Protein AF-A0A9D7KLP5-F1 (afdb_monomer)

Structure (mmCIF, N/CA/C/O backbone):
data_AF-A0A9D7KLP5-F1
#
_entry.id   AF-A0A9D7KLP5-F1
#
loop_
_atom_site.group_PDB
_atom_site.id
_atom_site.type_symbol
_atom_site.label_atom_id
_atom_site.label_alt_id
_atom_site.label_comp_id
_atom_site.label_asym_id
_atom_site.label_entity_id
_atom_site.label_seq_id
_atom_site.pdbx_PDB_ins_code
_atom_site.Cartn_x
_atom_site.Cartn_y
_atom_site.Cartn_z
_atom_site.occupancy
_atom_site.B_iso_or_equiv
_atom_site.auth_seq_id
_atom_site.auth_comp_id
_atom_site.auth_asym_id
_atom_site.auth_atom_id
_atom_site.pdbx_PDB_model_num
ATOM 1 N N . MET A 1 1 ? 21.633 -8.575 -29.337 1.00 35.69 1 MET A N 1
ATOM 2 C CA . MET A 1 1 ? 22.314 -7.499 -28.595 1.00 35.69 1 MET A CA 1
ATOM 3 C C . MET A 1 1 ? 21.238 -6.825 -27.770 1.00 35.69 1 MET A C 1
ATOM 5 O O . MET A 1 1 ? 20.495 -6.013 -28.299 1.00 35.69 1 MET A O 1
ATOM 9 N N . GLU A 1 2 ? 21.035 -7.301 -26.546 1.00 34.59 2 GLU A N 1
ATOM 10 C CA . GLU A 1 2 ? 20.087 -6.687 -25.619 1.00 34.59 2 GLU A CA 1
ATOM 11 C C . GLU A 1 2 ? 20.745 -5.388 -25.154 1.00 34.59 2 GLU A C 1
ATOM 13 O O . GLU A 1 2 ? 21.803 -5.411 -24.526 1.00 34.59 2 GLU A O 1
ATOM 18 N N . LEU A 1 3 ? 20.213 -4.253 -25.607 1.00 39.62 3 LEU A N 1
ATOM 19 C CA . LEU A 1 3 ? 20.596 -2.952 -25.079 1.00 39.62 3 LEU A CA 1
ATOM 20 C C . LEU A 1 3 ? 20.266 -3.003 -23.590 1.00 39.62 3 LEU A C 1
ATOM 22 O O . LEU A 1 3 ? 19.092 -3.058 -23.232 1.00 39.62 3 LEU A O 1
ATOM 26 N N . ILE A 1 4 ? 21.293 -3.055 -22.742 1.00 43.00 4 ILE A N 1
ATOM 27 C CA . ILE A 1 4 ? 21.125 -2.939 -21.297 1.00 43.00 4 ILE A CA 1
ATOM 28 C C . ILE A 1 4 ? 20.591 -1.524 -21.068 1.00 43.00 4 ILE A C 1
ATOM 30 O O . ILE A 1 4 ? 21.340 -0.551 -21.107 1.00 43.00 4 ILE A O 1
ATOM 34 N N . GLY A 1 5 ? 19.265 -1.412 -20.968 1.00 51.78 5 GLY A N 1
ATOM 35 C CA . GLY A 1 5 ? 18.595 -0.195 -20.536 1.00 51.78 5 GLY A CA 1
ATOM 36 C C . GLY A 1 5 ? 19.015 0.157 -19.106 1.00 51.78 5 GLY A C 1
ATOM 37 O O . GLY A 1 5 ? 19.651 -0.659 -18.435 1.00 51.78 5 GLY A O 1
ATOM 38 N N . PRO A 1 6 ? 18.683 1.360 -18.619 1.00 59.94 6 PRO A N 1
ATOM 39 C CA . PRO A 1 6 ? 19.045 1.758 -17.265 1.00 59.94 6 PRO A CA 1
ATOM 40 C C . PRO A 1 6 ? 18.506 0.762 -16.223 1.00 59.94 6 PRO A C 1
ATOM 42 O O . PRO A 1 6 ? 17.404 0.221 -16.366 1.00 59.94 6 PRO A O 1
ATOM 45 N N . ASP A 1 7 ? 19.290 0.526 -15.165 1.00 71.00 7 ASP A N 1
ATOM 46 C CA . ASP A 1 7 ? 18.920 -0.355 -14.051 1.00 71.00 7 ASP A CA 1
ATOM 47 C C . ASP A 1 7 ? 17.509 -0.017 -13.539 1.00 71.00 7 ASP A C 1
ATOM 49 O O . ASP A 1 7 ? 17.221 1.121 -13.164 1.00 71.00 7 ASP A O 1
ATOM 53 N N . THR A 1 8 ? 16.618 -1.006 -13.505 1.00 85.69 8 THR A N 1
ATOM 54 C CA . THR A 1 8 ? 15.208 -0.824 -13.134 1.00 85.69 8 THR A CA 1
ATOM 55 C C . THR A 1 8 ? 14.931 -1.402 -11.749 1.00 85.69 8 THR A C 1
ATOM 57 O O . THR A 1 8 ? 15.308 -2.539 -11.468 1.00 85.69 8 THR A O 1
ATOM 60 N N . ILE A 1 9 ? 14.198 -0.672 -10.905 1.00 90.56 9 ILE A N 1
ATOM 61 C CA . ILE A 1 9 ? 13.676 -1.189 -9.631 1.00 90.56 9 ILE A CA 1
ATOM 62 C C . ILE A 1 9 ? 12.186 -1.464 -9.816 1.00 90.56 9 ILE A C 1
ATOM 64 O O . ILE A 1 9 ? 11.385 -0.529 -9.886 1.00 90.56 9 ILE A O 1
ATOM 68 N N . LYS A 1 10 ? 11.800 -2.740 -9.899 1.00 93.62 10 LYS A N 1
ATOM 69 C CA . LYS A 1 10 ? 10.400 -3.117 -10.123 1.00 93.62 10 LYS A CA 1
ATOM 70 C C . LYS A 1 10 ? 9.921 -4.334 -9.355 1.00 93.62 10 LYS A C 1
ATOM 72 O O . LYS A 1 10 ? 10.715 -5.236 -9.113 1.00 93.62 10 LYS A O 1
ATOM 77 N N . ASN A 1 11 ? 8.624 -4.347 -9.036 1.00 95.75 11 ASN A N 1
ATOM 78 C CA . ASN A 1 11 ? 7.937 -5.461 -8.371 1.00 95.75 11 ASN A CA 1
ATOM 79 C C . ASN A 1 11 ? 8.611 -5.886 -7.053 1.00 95.75 11 ASN A C 1
ATOM 81 O O . ASN A 1 11 ? 8.762 -7.066 -6.758 1.00 95.75 11 ASN A O 1
ATOM 85 N N . ASN A 1 12 ? 9.039 -4.908 -6.250 1.00 95.38 12 ASN A N 1
ATOM 86 C CA . ASN A 1 12 ? 9.630 -5.155 -4.936 1.00 95.38 12 ASN A CA 1
ATOM 87 C C . ASN A 1 12 ? 8.689 -4.740 -3.804 1.00 95.38 12 ASN A C 1
ATOM 89 O O . ASN A 1 12 ? 7.785 -3.914 -3.972 1.00 95.38 12 ASN A O 1
ATOM 93 N N . LEU A 1 13 ? 8.981 -5.274 -2.622 1.00 95.88 13 LEU A N 1
ATOM 94 C CA . LEU A 1 13 ? 8.389 -4.878 -1.355 1.00 95.88 13 LEU A CA 1
ATOM 95 C C . LEU A 1 13 ? 9.460 -4.229 -0.473 1.00 95.88 13 LEU A C 1
ATOM 97 O O . LEU A 1 13 ? 10.430 -4.876 -0.087 1.00 95.88 13 LEU A O 1
ATOM 101 N N . PHE A 1 14 ? 9.264 -2.959 -0.130 1.00 95.38 14 PHE A N 1
ATOM 102 C CA . PHE A 1 14 ? 10.108 -2.222 0.805 1.00 95.38 14 PHE A CA 1
ATOM 103 C C . PHE A 1 14 ? 9.284 -1.857 2.037 1.00 95.38 14 PHE A C 1
ATOM 105 O O . PHE A 1 14 ? 8.386 -1.023 1.944 1.0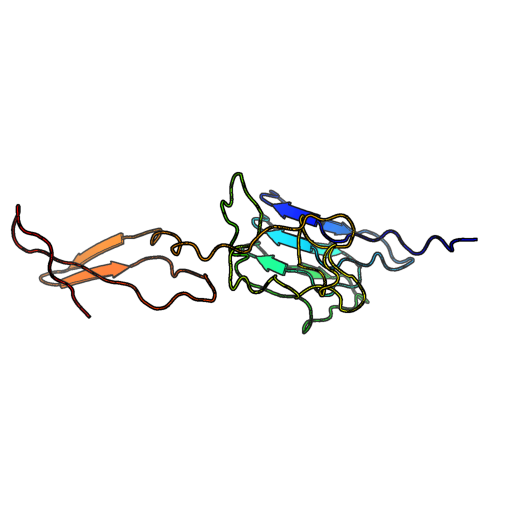0 95.38 14 PHE A O 1
ATOM 112 N N . ILE A 1 15 ? 9.594 -2.456 3.188 1.00 93.81 15 ILE A N 1
ATOM 113 C CA . ILE A 1 15 ? 8.845 -2.265 4.439 1.00 93.81 15 ILE A CA 1
ATOM 114 C C . ILE A 1 15 ? 9.774 -1.989 5.621 1.00 93.81 15 ILE A C 1
ATOM 116 O O . ILE A 1 15 ? 10.911 -2.452 5.636 1.00 93.81 15 ILE A O 1
ATOM 120 N N . GLY A 1 16 ? 9.297 -1.231 6.614 1.00 87.56 16 GLY A N 1
ATOM 121 C CA . GLY A 1 16 ? 9.991 -1.062 7.901 1.00 87.56 16 GLY A CA 1
ATOM 122 C C . GLY A 1 16 ? 11.342 -0.337 7.823 1.00 87.56 16 GLY A C 1
ATOM 123 O O . GLY A 1 16 ? 12.227 -0.568 8.643 1.00 87.56 16 GLY A O 1
ATOM 124 N N . ASN A 1 17 ? 11.532 0.529 6.827 1.00 86.94 17 ASN A N 1
ATOM 125 C CA . ASN A 1 17 ? 12.801 1.223 6.616 1.00 86.94 17 ASN A CA 1
ATOM 126 C C . ASN A 1 17 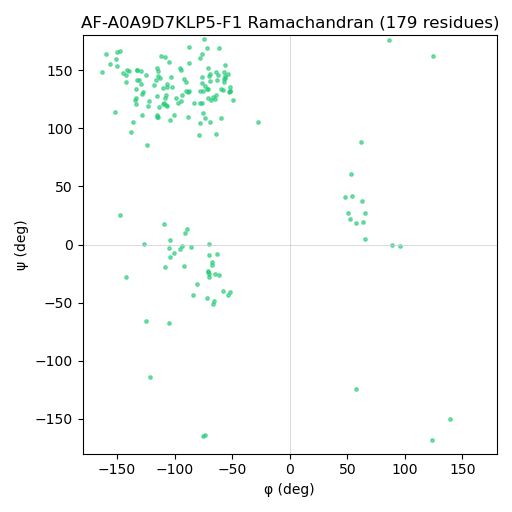? 12.956 2.389 7.603 1.00 86.94 17 ASN A C 1
ATOM 128 O O . ASN A 1 17 ? 12.170 3.325 7.563 1.00 86.94 17 ASN A O 1
ATOM 132 N N . PHE A 1 18 ? 14.003 2.426 8.431 1.00 85.75 18 PHE A N 1
ATOM 133 C CA . PHE A 1 18 ? 14.193 3.535 9.388 1.00 85.75 18 PHE A CA 1
ATOM 134 C C . PHE A 1 18 ? 14.438 4.910 8.732 1.00 85.75 18 PHE A C 1
ATOM 136 O O . PHE A 1 18 ? 14.149 5.940 9.335 1.00 85.75 18 PHE A O 1
ATOM 143 N N . GLY A 1 19 ? 14.963 4.943 7.504 1.00 89.31 19 GLY A N 1
ATOM 144 C CA . GLY A 1 19 ? 15.332 6.172 6.796 1.00 89.31 19 GLY A CA 1
ATOM 145 C C . GLY A 1 19 ? 14.604 6.340 5.466 1.00 89.31 19 GLY A C 1
ATOM 146 O O . GLY A 1 19 ? 13.391 6.551 5.420 1.00 89.31 19 GLY A O 1
ATOM 147 N N . VAL A 1 20 ? 15.372 6.296 4.377 1.00 91.25 20 VAL A N 1
ATOM 148 C CA . VAL A 1 20 ? 14.851 6.319 3.006 1.00 91.25 20 VAL A CA 1
ATOM 149 C C . VAL A 1 20 ? 14.811 4.888 2.475 1.00 91.25 20 VAL A C 1
ATOM 151 O O . VAL A 1 20 ? 15.848 4.231 2.503 1.00 91.25 20 VAL A O 1
ATOM 154 N N . ALA A 1 21 ? 13.661 4.418 1.983 1.00 93.12 21 ALA A N 1
ATOM 155 C CA . ALA A 1 21 ? 13.551 3.054 1.455 1.00 93.12 21 ALA A CA 1
ATOM 156 C C . ALA A 1 21 ? 14.277 2.888 0.109 1.00 93.12 21 ALA A C 1
ATOM 158 O O . ALA A 1 21 ? 15.061 1.960 -0.062 1.00 93.12 21 ALA A O 1
ATOM 159 N N . ILE A 1 22 ? 14.078 3.821 -0.826 1.00 90.81 22 ILE A N 1
ATOM 160 C CA . ILE A 1 22 ? 14.816 3.862 -2.095 1.00 90.81 22 ILE A CA 1
ATOM 161 C C . ILE A 1 22 ? 15.511 5.209 -2.229 1.00 90.81 22 ILE A C 1
ATOM 163 O O . ILE A 1 22 ? 14.853 6.250 -2.288 1.00 90.81 22 ILE A O 1
ATOM 167 N N . ARG A 1 23 ? 16.844 5.188 -2.321 1.00 88.81 23 ARG A N 1
ATOM 168 C CA . ARG A 1 23 ? 17.647 6.374 -2.620 1.00 88.81 23 ARG A CA 1
ATOM 169 C C . ARG A 1 23 ? 18.359 6.231 -3.957 1.00 88.81 23 ARG A C 1
ATOM 171 O O . ARG A 1 23 ? 19.086 5.264 -4.169 1.00 88.81 23 ARG A O 1
ATOM 178 N N . THR A 1 24 ? 18.198 7.218 -4.826 1.00 84.06 24 THR A N 1
ATOM 179 C CA . THR A 1 24 ? 18.931 7.321 -6.095 1.00 84.06 24 THR A CA 1
ATOM 180 C C . THR A 1 24 ? 19.812 8.573 -6.080 1.00 84.06 24 THR A C 1
ATOM 182 O O . THR A 1 24 ? 19.430 9.597 -5.519 1.00 84.06 24 THR A O 1
ATOM 185 N N . ASN A 1 25 ? 21.021 8.482 -6.646 1.00 74.56 25 ASN A N 1
ATOM 186 C CA . ASN A 1 25 ? 21.965 9.597 -6.773 1.00 74.56 25 ASN A CA 1
ATOM 187 C C . ASN A 1 25 ? 22.405 9.696 -8.247 1.00 74.56 25 ASN A C 1
ATOM 189 O O . ASN A 1 25 ? 22.834 8.684 -8.797 1.00 74.56 25 ASN A O 1
ATOM 193 N N . GLY A 1 26 ? 22.371 10.889 -8.856 1.00 65.38 26 GLY A N 1
ATOM 194 C CA . GLY A 1 26 ? 22.999 11.156 -10.162 1.00 65.38 26 GLY A CA 1
ATOM 195 C C . GLY A 1 26 ? 22.080 11.732 -11.249 1.00 65.38 26 GLY A C 1
ATOM 196 O O . GLY A 1 26 ? 20.858 11.683 -11.145 1.00 65.38 26 GLY A O 1
ATOM 197 N N . THR A 1 27 ? 22.708 12.309 -12.281 1.00 58.97 27 THR A N 1
ATOM 198 C CA . THR A 1 27 ? 22.102 13.024 -13.425 1.00 58.97 27 THR A CA 1
ATOM 199 C C . THR A 1 27 ? 22.205 12.265 -14.757 1.00 58.97 27 THR A C 1
ATOM 201 O O . THR A 1 27 ? 22.072 12.887 -15.806 1.00 58.97 27 THR A O 1
ATOM 204 N N . SER A 1 28 ? 22.464 10.955 -14.765 1.00 54.12 28 SER A N 1
ATOM 205 C CA . SER A 1 28 ? 22.608 10.195 -16.017 1.00 54.12 28 SER A CA 1
ATOM 206 C C . SER A 1 28 ? 21.819 8.887 -15.997 1.00 54.12 28 SER A C 1
ATOM 208 O O . SER A 1 28 ? 22.061 8.029 -15.152 1.00 54.12 28 SER A O 1
ATOM 210 N N . ASP A 1 29 ? 20.908 8.799 -16.966 1.00 54.72 29 ASP A N 1
ATOM 211 C CA . ASP A 1 29 ? 20.122 7.661 -17.449 1.00 54.72 29 ASP A CA 1
ATOM 212 C C . ASP A 1 29 ? 19.169 7.010 -16.434 1.00 54.72 29 ASP A C 1
ATOM 214 O O . ASP A 1 29 ? 19.478 6.075 -15.701 1.00 54.72 29 ASP A O 1
ATOM 218 N N . TYR A 1 30 ? 17.965 7.588 -16.420 1.00 62.59 30 TYR A N 1
ATOM 219 C CA . TYR A 1 30 ? 16.777 7.292 -15.623 1.00 62.59 30 TYR A CA 1
ATOM 220 C C . TYR A 1 30 ? 16.634 5.841 -15.143 1.00 62.59 30 TYR A C 1
ATOM 222 O O . TYR A 1 30 ? 16.209 4.962 -15.887 1.00 62.59 30 TYR A O 1
ATOM 230 N N . ARG A 1 31 ? 16.878 5.611 -13.849 1.00 74.00 31 ARG A N 1
ATOM 231 C CA . ARG A 1 31 ? 16.445 4.382 -13.177 1.00 74.00 31 ARG A CA 1
ATOM 232 C C . ARG A 1 31 ? 14.930 4.396 -13.056 1.00 74.00 31 ARG A C 1
ATOM 234 O O . ARG A 1 31 ? 14.402 5.139 -12.239 1.00 74.00 31 ARG A O 1
ATOM 241 N N . ASP A 1 32 ? 14.234 3.603 -13.857 1.00 83.94 32 ASP A N 1
ATOM 242 C CA . ASP A 1 32 ? 12.784 3.463 -13.738 1.00 83.94 32 ASP A CA 1
ATOM 243 C C . ASP A 1 32 ? 12.439 2.742 -12.428 1.00 83.94 32 ASP A C 1
ATOM 245 O O . ASP A 1 32 ? 12.911 1.632 -12.162 1.00 83.94 32 ASP A O 1
ATOM 249 N N . VAL A 1 33 ? 11.603 3.372 -11.601 1.00 91.00 33 VAL A N 1
ATOM 250 C CA . VAL A 1 33 ? 11.099 2.789 -10.354 1.00 91.00 33 VAL A CA 1
ATOM 251 C C . VAL A 1 33 ? 9.598 2.606 -10.502 1.00 91.00 33 VAL A C 1
ATOM 253 O O . VAL A 1 33 ? 8.851 3.589 -10.536 1.00 91.00 33 VAL A O 1
ATOM 256 N N . PHE A 1 34 ? 9.140 1.359 -10.612 1.00 94.38 34 PHE A N 1
ATOM 257 C CA . PHE A 1 34 ? 7.723 1.079 -10.837 1.00 94.38 34 PHE A CA 1
ATOM 258 C C . PHE A 1 34 ? 7.231 -0.246 -10.269 1.00 94.38 34 PHE A C 1
ATOM 260 O O . PHE A 1 34 ? 8.014 -1.146 -10.017 1.00 94.38 34 PHE A O 1
ATOM 267 N N . ASN A 1 35 ? 5.924 -0.396 -10.064 1.00 97.25 35 ASN A N 1
ATOM 268 C CA . ASN A 1 35 ? 5.312 -1.603 -9.484 1.00 97.25 35 ASN A CA 1
ATOM 269 C C . ASN A 1 35 ? 5.840 -1.987 -8.096 1.00 97.25 35 ASN A C 1
ATOM 271 O O . ASN A 1 35 ? 5.671 -3.127 -7.674 1.00 97.25 35 ASN A O 1
ATOM 275 N N . ASN A 1 36 ? 6.483 -1.078 -7.362 1.00 96.94 36 ASN A N 1
ATOM 276 C CA . ASN A 1 36 ? 6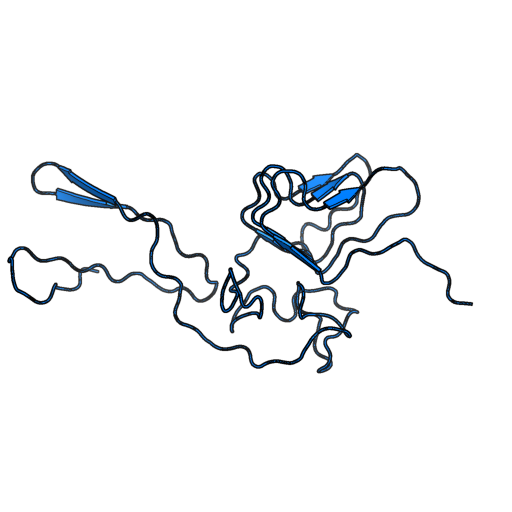.963 -1.380 -6.017 1.00 96.94 36 ASN A CA 1
ATOM 277 C C . ASN A 1 36 ? 5.908 -1.007 -4.977 1.00 96.94 36 ASN A C 1
ATOM 279 O O . ASN A 1 36 ? 5.264 0.040 -5.083 1.00 96.94 36 ASN A O 1
ATOM 283 N N . HIS A 1 37 ? 5.782 -1.820 -3.931 1.00 97.75 37 HIS A N 1
ATOM 284 C CA . HIS A 1 37 ? 5.111 -1.419 -2.700 1.00 97.75 37 HIS A CA 1
ATOM 285 C C . HIS A 1 37 ? 6.153 -0.895 -1.711 1.00 97.75 37 HIS A C 1
ATOM 287 O O . HIS A 1 37 ? 7.099 -1.602 -1.371 1.00 97.75 37 HIS A O 1
ATOM 293 N N . ILE A 1 38 ? 5.982 0.339 -1.243 1.00 97.06 38 ILE A N 1
ATOM 294 C CA . ILE A 1 38 ? 6.927 1.023 -0.361 1.00 97.06 38 ILE A CA 1
ATOM 295 C C . ILE A 1 38 ? 6.170 1.556 0.851 1.00 97.06 38 ILE A C 1
ATOM 297 O O . ILE A 1 38 ? 5.368 2.490 0.728 1.00 97.06 38 ILE A O 1
ATOM 301 N N . SER A 1 39 ? 6.423 0.998 2.031 1.00 95.56 39 SER A N 1
ATOM 302 C CA . SER A 1 39 ? 5.697 1.376 3.238 1.00 95.56 39 SER A CA 1
ATOM 303 C C . SER A 1 39 ? 6.488 1.312 4.537 1.00 95.56 39 SER A C 1
ATOM 305 O O . SER A 1 39 ? 7.600 0.790 4.609 1.00 95.56 39 SER A O 1
ATOM 307 N N . GLY A 1 40 ? 5.922 1.919 5.584 1.00 87.19 40 GLY A N 1
ATOM 308 C CA . GLY A 1 40 ? 6.498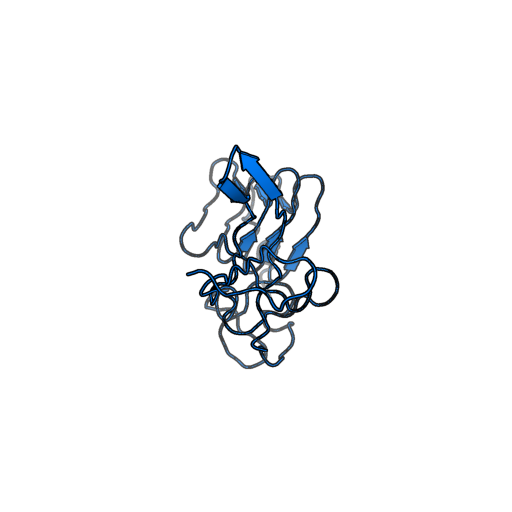 1.905 6.930 1.00 87.19 40 GLY A CA 1
ATOM 309 C C . GLY A 1 40 ? 7.860 2.598 7.036 1.00 87.19 40 GLY A C 1
ATOM 310 O O . GLY A 1 40 ? 8.613 2.317 7.963 1.00 87.19 40 GLY A O 1
ATOM 311 N N . GLY A 1 41 ? 8.208 3.457 6.072 1.00 83.12 41 GLY A N 1
ATOM 312 C CA . GLY A 1 41 ? 9.459 4.203 6.046 1.00 83.12 41 GLY A CA 1
ATOM 313 C C . GLY A 1 41 ? 9.463 5.374 7.033 1.00 83.12 41 GLY A C 1
ATOM 314 O O . GLY A 1 41 ? 8.542 6.189 7.027 1.00 83.12 41 GLY A O 1
ATOM 315 N N . GLY A 1 42 ? 10.521 5.512 7.832 1.00 85.31 42 GLY A N 1
ATOM 316 C CA . GLY A 1 42 ? 10.670 6.550 8.855 1.00 85.31 42 GLY A CA 1
ATOM 317 C C . GLY A 1 42 ? 10.868 7.966 8.305 1.00 85.31 42 GLY A C 1
ATOM 318 O O . GLY A 1 42 ? 10.454 8.922 8.958 1.00 85.31 42 GLY A O 1
ATOM 319 N N . TYR A 1 43 ? 11.441 8.129 7.100 1.00 92.38 43 TYR A N 1
ATOM 320 C CA . TYR A 1 43 ? 11.644 9.453 6.493 1.00 92.38 43 TYR A CA 1
ATOM 321 C C . TYR A 1 43 ? 11.044 9.606 5.091 1.00 92.38 43 TYR A C 1
ATOM 323 O O . TYR A 1 43 ? 10.097 10.374 4.937 1.00 92.38 43 TYR A O 1
ATOM 331 N N . TYR A 1 44 ? 11.539 8.882 4.081 1.00 93.06 44 TYR A N 1
ATOM 332 C CA . TYR A 1 44 ? 10.965 8.894 2.726 1.00 93.06 44 TYR A CA 1
ATOM 333 C C . TYR A 1 44 ? 10.786 7.475 2.181 1.00 93.06 44 TYR A C 1
ATOM 335 O O . TYR A 1 44 ? 11.672 6.639 2.333 1.00 93.06 44 TYR A O 1
ATOM 343 N N . GLY A 1 45 ? 9.693 7.217 1.463 1.00 94.06 45 GLY A N 1
ATOM 344 C CA . GLY A 1 45 ? 9.596 6.017 0.628 1.00 94.06 45 GLY A CA 1
ATOM 345 C C . GLY A 1 45 ? 10.600 6.070 -0.529 1.00 94.06 45 GLY A C 1
ATOM 346 O O . GLY A 1 45 ? 11.389 5.153 -0.728 1.00 94.06 45 GLY A O 1
ATOM 347 N N . PHE A 1 46 ? 10.648 7.195 -1.239 1.00 92.81 46 PHE A N 1
ATOM 348 C CA . PHE A 1 46 ? 11.643 7.446 -2.282 1.00 92.81 46 PHE A CA 1
ATOM 349 C C . PHE A 1 46 ? 12.337 8.803 -2.097 1.00 92.81 46 PHE A C 1
ATOM 351 O O . PHE A 1 46 ? 11.679 9.803 -1.809 1.00 92.81 46 PHE A O 1
ATOM 358 N N . TYR A 1 47 ? 13.654 8.853 -2.303 1.00 90.88 47 TYR A N 1
ATOM 359 C CA . TYR A 1 47 ? 14.431 10.091 -2.399 1.00 90.88 47 TYR A CA 1
ATOM 360 C C . TYR A 1 47 ? 15.401 10.025 -3.584 1.00 90.88 47 TYR A C 1
ATOM 362 O O . TYR A 1 47 ? 16.276 9.160 -3.605 1.00 90.88 47 TYR A O 1
ATOM 370 N N . GLY A 1 48 ? 15.344 10.985 -4.502 1.00 88.75 48 GLY A N 1
ATOM 371 C CA . GLY A 1 48 ? 16.388 11.172 -5.519 1.00 88.75 48 GLY A CA 1
ATOM 372 C C . GLY A 1 48 ? 15.836 11.503 -6.897 1.00 88.75 48 GLY A C 1
ATOM 373 O O . GLY A 1 48 ? 14.776 12.113 -7.003 1.00 88.75 48 GLY A O 1
ATOM 374 N N . ASN A 1 49 ? 16.538 11.104 -7.956 1.00 85.75 49 ASN A N 1
ATOM 375 C CA . ASN A 1 49 ? 16.134 11.353 -9.339 1.00 85.75 49 ASN A CA 1
ATOM 376 C C . ASN A 1 49 ? 15.831 10.045 -10.080 1.00 85.75 49 ASN A C 1
ATOM 378 O O . ASN A 1 49 ? 16.731 9.254 -10.355 1.00 85.75 49 ASN A O 1
ATOM 382 N N . ALA A 1 50 ? 14.550 9.816 -10.364 1.00 86.06 50 ALA A N 1
ATOM 383 C CA . ALA A 1 50 ? 14.050 8.661 -11.103 1.00 86.06 50 ALA A CA 1
ATOM 384 C C . ALA A 1 50 ? 12.626 8.927 -11.609 1.00 86.06 50 ALA A C 1
ATOM 386 O O . ALA A 1 50 ? 11.858 9.594 -10.904 1.00 86.06 50 ALA A O 1
ATOM 387 N N . PRO A 1 51 ? 12.220 8.364 -12.760 1.00 87.81 51 PRO A N 1
ATOM 388 C CA . PRO A 1 51 ? 10.818 8.281 -13.107 1.00 87.81 51 PRO A CA 1
ATOM 389 C C . PRO A 1 51 ? 10.100 7.368 -12.114 1.00 87.81 51 PRO A C 1
ATOM 391 O O . PRO A 1 51 ? 10.490 6.217 -11.900 1.00 87.81 51 PRO A O 1
ATOM 394 N N . LEU A 1 52 ? 9.046 7.898 -11.498 1.00 90.88 52 LEU A N 1
ATOM 395 C CA . LEU A 1 52 ? 8.179 7.143 -10.601 1.00 90.88 52 LEU A CA 1
ATOM 396 C C . LEU A 1 52 ? 6.856 6.901 -11.311 1.00 90.88 52 LEU A C 1
ATOM 398 O O . LEU A 1 52 ? 6.144 7.860 -11.616 1.00 90.88 52 LEU A O 1
ATOM 402 N N . ARG A 1 53 ? 6.482 5.639 -11.504 1.00 93.50 53 ARG A N 1
ATOM 403 C CA . ARG A 1 53 ? 5.181 5.251 -12.068 1.00 93.50 53 ARG A CA 1
ATOM 404 C C . ARG A 1 53 ? 4.681 3.966 -11.429 1.00 93.50 53 ARG A C 1
ATOM 406 O O . ARG A 1 53 ? 5.484 3.124 -11.063 1.00 93.50 53 ARG A O 1
ATOM 413 N N . PHE A 1 54 ? 3.373 3.800 -11.286 1.00 96.88 54 PHE A N 1
ATOM 414 C CA . PHE A 1 54 ? 2.756 2.555 -10.793 1.00 96.88 54 PHE A CA 1
ATOM 415 C C . PHE A 1 54 ? 3.303 2.012 -9.453 1.00 96.88 54 PHE A C 1
ATOM 417 O O . PHE A 1 54 ? 3.184 0.823 -9.179 1.00 96.88 54 PHE A O 1
ATOM 424 N N . ASN A 1 55 ? 3.929 2.829 -8.601 1.00 97.25 55 ASN A N 1
ATOM 425 C CA . ASN A 1 55 ? 4.315 2.394 -7.255 1.00 97.25 55 ASN A CA 1
ATOM 426 C C . ASN A 1 55 ? 3.164 2.630 -6.284 1.00 97.25 55 ASN A C 1
ATOM 428 O O . ASN A 1 55 ? 2.364 3.542 -6.479 1.00 97.25 55 ASN A O 1
ATOM 432 N N . ASN A 1 56 ? 3.129 1.884 -5.187 1.00 98.06 56 ASN A N 1
ATOM 433 C CA . ASN A 1 56 ? 2.292 2.210 -4.045 1.00 98.06 56 ASN A CA 1
ATOM 434 C C . ASN A 1 56 ? 3.141 2.689 -2.872 1.00 98.06 56 ASN A C 1
ATOM 436 O O . ASN A 1 56 ? 4.027 1.974 -2.412 1.00 98.06 56 ASN A O 1
ATOM 440 N N . PHE A 1 57 ? 2.818 3.863 -2.343 1.00 96.75 57 PHE A N 1
ATOM 441 C CA . PHE A 1 57 ? 3.431 4.412 -1.144 1.00 96.75 57 PHE A CA 1
ATOM 442 C C . PHE A 1 57 ? 2.424 4.405 -0.000 1.00 96.75 57 PHE A C 1
ATOM 444 O O . PHE A 1 57 ? 1.402 5.078 -0.073 1.00 96.75 57 PHE A O 1
ATOM 451 N N . TRP A 1 58 ? 2.718 3.722 1.100 1.00 96.38 58 TRP A N 1
ATOM 452 C CA . TRP A 1 58 ? 1.781 3.624 2.219 1.00 96.38 58 TRP A CA 1
ATOM 453 C C . TRP A 1 58 ? 2.457 3.880 3.559 1.00 96.38 58 TRP A C 1
ATOM 455 O O . TRP A 1 58 ? 3.521 3.343 3.820 1.00 96.38 58 TRP A O 1
ATOM 465 N N . ASN A 1 59 ? 1.849 4.694 4.424 1.00 94.31 59 ASN A N 1
ATOM 466 C CA . ASN A 1 59 ? 2.324 4.897 5.800 1.00 94.31 59 ASN A CA 1
ATOM 467 C C . ASN A 1 59 ? 3.844 5.185 5.923 1.00 94.31 59 ASN A C 1
ATOM 469 O O . ASN A 1 59 ? 4.528 4.643 6.788 1.00 94.31 59 ASN A O 1
ATOM 473 N N . ASN A 1 60 ? 4.387 5.997 5.011 1.00 94.50 60 ASN A N 1
ATOM 474 C CA . ASN A 1 60 ? 5.754 6.512 5.098 1.00 94.50 60 ASN A CA 1
ATOM 475 C C . ASN A 1 60 ? 5.715 7.896 5.753 1.00 94.50 60 ASN A C 1
ATOM 477 O O . ASN A 1 60 ? 4.748 8.629 5.540 1.00 94.50 60 ASN A O 1
ATOM 481 N N . GLY A 1 61 ? 6.782 8.305 6.446 1.00 94.19 61 GLY A N 1
ATOM 482 C CA . GLY A 1 61 ? 6.909 9.667 6.978 1.00 94.19 61 GLY A CA 1
ATOM 483 C C . GLY A 1 61 ? 6.677 10.727 5.894 1.00 94.19 61 GLY A C 1
ATOM 484 O O . GLY A 1 61 ? 5.965 11.708 6.105 1.00 94.19 61 GLY A O 1
ATOM 485 N N . ARG A 1 62 ? 7.214 10.483 4.694 1.00 94.31 62 ARG A N 1
ATOM 486 C CA . ARG A 1 62 ? 6.874 11.156 3.435 1.00 94.31 62 ARG A CA 1
ATOM 487 C C . ARG A 1 62 ? 6.898 10.125 2.307 1.00 94.31 62 ARG A C 1
ATOM 489 O O . ARG A 1 62 ? 7.770 9.261 2.273 1.00 94.31 62 ARG A O 1
ATOM 496 N N . HIS A 1 63 ? 5.959 10.188 1.366 1.00 94.00 63 HIS A N 1
ATOM 497 C CA . HIS A 1 63 ? 5.873 9.170 0.310 1.00 94.00 63 HIS A CA 1
ATOM 498 C C . HIS A 1 63 ? 7.078 9.214 -0.630 1.00 94.00 63 HIS A C 1
ATOM 500 O O . HIS A 1 63 ? 7.758 8.207 -0.810 1.00 94.00 63 HIS A O 1
ATOM 506 N N . TYR A 1 64 ? 7.403 10.389 -1.157 1.00 92.19 64 TYR A N 1
ATOM 507 C CA . TYR A 1 64 ? 8.558 10.569 -2.023 1.00 92.19 64 TYR A CA 1
ATOM 508 C C . TYR A 1 64 ? 9.034 12.023 -2.011 1.00 92.19 64 TYR A C 1
ATOM 510 O O . TYR A 1 64 ? 8.265 12.947 -1.740 1.00 92.19 64 TYR A O 1
ATOM 518 N N . LYS A 1 65 ? 10.313 12.220 -2.319 1.00 90.81 65 LYS A N 1
ATOM 519 C CA . LYS A 1 65 ? 10.896 13.499 -2.713 1.00 90.81 65 LYS A CA 1
ATOM 520 C C . LYS A 1 65 ? 11.768 13.268 -3.931 1.00 90.81 65 LYS A C 1
ATOM 522 O O . LYS A 1 65 ? 12.669 12.435 -3.903 1.00 90.81 65 LYS A O 1
ATOM 527 N N . THR A 1 66 ? 11.507 14.031 -4.976 1.00 87.25 66 THR A N 1
ATOM 528 C CA . THR A 1 66 ? 12.310 13.986 -6.187 1.00 87.25 66 THR A CA 1
ATOM 529 C C . THR A 1 66 ? 13.248 15.178 -6.272 1.00 87.25 66 THR A C 1
ATOM 531 O O . THR A 1 66 ? 12.878 16.287 -5.882 1.00 87.25 66 THR A O 1
ATOM 534 N N . ASP A 1 67 ? 14.443 14.960 -6.807 1.00 83.62 67 ASP A N 1
ATOM 535 C CA . ASP A 1 67 ? 15.336 16.042 -7.216 1.00 83.62 67 ASP A CA 1
ATOM 536 C C . ASP A 1 67 ? 14.872 16.627 -8.570 1.00 83.62 67 ASP A C 1
ATOM 538 O O . ASP A 1 67 ? 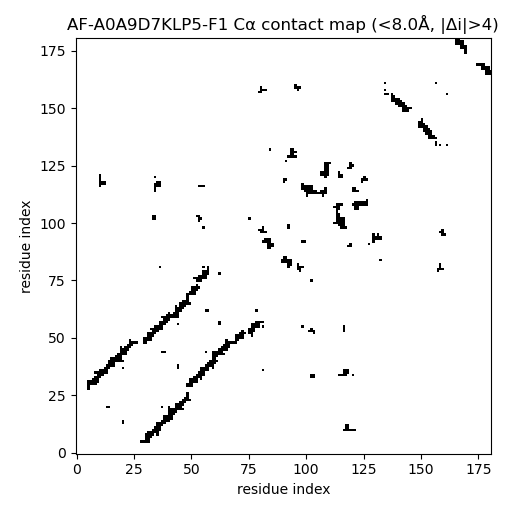14.093 16.004 -9.306 1.00 83.62 67 ASP A O 1
ATOM 542 N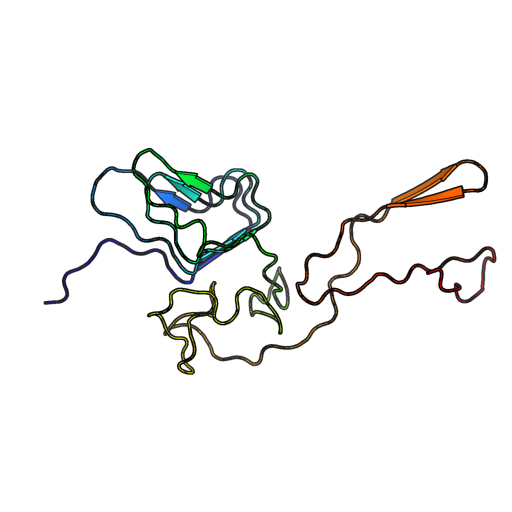 N . ASN A 1 68 ? 15.317 17.849 -8.890 1.00 71.25 68 ASN A N 1
ATOM 543 C CA . ASN A 1 68 ? 14.896 18.579 -10.092 1.00 71.25 68 ASN A CA 1
ATOM 544 C C . ASN A 1 68 ? 15.080 17.745 -11.374 1.00 71.25 68 ASN A C 1
ATOM 546 O O . ASN A 1 68 ? 16.156 17.206 -11.621 1.00 71.25 68 ASN A O 1
ATOM 550 N N . GLY A 1 69 ? 14.033 17.693 -12.207 1.00 68.06 69 GLY A N 1
ATOM 551 C CA . GLY A 1 69 ? 14.037 16.989 -13.496 1.00 68.06 69 GLY A CA 1
ATOM 552 C C . GLY A 1 69 ? 13.462 15.566 -13.475 1.00 68.06 69 GLY A C 1
ATOM 553 O O . GLY A 1 69 ? 13.385 14.943 -14.531 1.00 68.06 69 GLY A O 1
ATOM 554 N N . SER A 1 70 ? 13.025 15.061 -12.316 1.00 74.62 70 SER A N 1
ATOM 555 C CA . SER A 1 70 ? 12.340 13.763 -12.233 1.00 74.62 70 SER A CA 1
ATOM 556 C C . SER A 1 70 ? 10.910 13.843 -12.771 1.00 74.62 70 SER A C 1
ATOM 558 O O . SER A 1 70 ? 10.159 14.752 -12.412 1.00 74.62 70 SER A O 1
ATOM 560 N N . VAL A 1 71 ? 10.500 12.851 -13.562 1.00 77.25 71 VAL A N 1
ATOM 561 C CA . VAL A 1 71 ? 9.104 12.696 -13.990 1.00 77.25 71 VAL A CA 1
ATOM 562 C C . VAL A 1 71 ? 8.362 11.858 -12.953 1.00 77.25 71 VAL A C 1
ATOM 564 O O . VAL A 1 71 ? 8.591 10.659 -12.822 1.00 77.25 71 VAL A O 1
ATOM 567 N N . VAL A 1 72 ? 7.458 12.485 -12.208 1.00 82.88 72 VAL A N 1
ATOM 568 C CA . VAL A 1 72 ? 6.539 11.766 -11.320 1.00 82.88 72 VAL A CA 1
ATOM 569 C C . VAL A 1 72 ? 5.195 11.672 -12.013 1.00 82.88 72 VAL A C 1
ATOM 571 O O . VAL A 1 72 ? 4.502 12.677 -12.161 1.00 82.88 72 VAL A O 1
ATOM 574 N N . ASP A 1 73 ? 4.809 10.463 -12.407 1.00 82.81 73 ASP A N 1
ATOM 575 C CA . ASP A 1 73 ? 3.448 10.213 -12.855 1.00 82.81 73 ASP A CA 1
ATOM 576 C C . ASP A 1 73 ? 2.540 10.083 -11.626 1.00 82.81 73 ASP A C 1
ATOM 578 O O . ASP A 1 73 ? 2.420 9.030 -10.994 1.00 82.81 73 ASP A O 1
ATOM 582 N N . SER A 1 74 ? 1.929 11.200 -11.241 1.00 77.62 74 SER A N 1
ATOM 583 C CA . SER A 1 74 ? 1.038 11.265 -10.083 1.00 77.62 74 SER A CA 1
ATOM 584 C C . SER A 1 74 ? -0.263 10.481 -10.270 1.00 77.62 74 SER A C 1
ATOM 586 O O . SER A 1 74 ? -0.947 10.230 -9.280 1.00 77.62 74 SER A O 1
ATOM 588 N N . ILE A 1 75 ? -0.607 10.084 -11.501 1.00 81.38 75 ILE A N 1
ATOM 589 C CA . ILE A 1 75 ? -1.828 9.328 -11.798 1.00 81.38 75 ILE A CA 1
ATOM 590 C C . ILE A 1 75 ? -1.593 7.836 -11.565 1.00 81.38 75 ILE A C 1
ATOM 592 O O . ILE A 1 75 ? -2.447 7.158 -10.987 1.00 81.38 75 ILE A O 1
ATOM 596 N N . SER A 1 76 ? -0.449 7.307 -12.004 1.00 92.00 76 SER A N 1
ATOM 597 C CA . SER A 1 76 ? -0.158 5.879 -11.859 1.00 92.00 76 SER A CA 1
ATOM 598 C C . SER A 1 76 ? 0.341 5.494 -10.470 1.00 92.00 76 SER A C 1
ATOM 600 O O . SER A 1 76 ? 0.023 4.401 -9.998 1.00 92.00 76 SER A O 1
ATOM 602 N N . ASN A 1 77 ? 1.092 6.365 -9.789 1.00 95.44 77 ASN A N 1
ATOM 603 C CA . ASN A 1 77 ? 1.490 6.106 -8.407 1.00 95.44 77 ASN A CA 1
ATOM 604 C C . ASN A 1 77 ? 0.284 6.192 -7.461 1.00 95.44 77 ASN A C 1
ATOM 606 O O . ASN A 1 77 ? -0.578 7.062 -7.569 1.00 95.44 77 ASN A O 1
ATOM 610 N N . LYS A 1 78 ? 0.241 5.289 -6.486 1.00 96.94 78 LYS A N 1
ATOM 611 C CA . LYS A 1 78 ? -0.841 5.147 -5.517 1.00 96.94 78 LYS A CA 1
ATOM 612 C C . LYS A 1 78 ? -0.358 5.464 -4.110 1.00 96.94 78 LYS A C 1
ATOM 614 O O . LYS A 1 78 ? 0.792 5.229 -3.750 1.00 96.94 78 LYS A O 1
ATOM 619 N N . ILE A 1 79 ? -1.283 5.973 -3.305 1.00 96.38 79 ILE A N 1
ATOM 620 C CA . ILE A 1 79 ? -1.149 6.055 -1.850 1.00 96.38 79 ILE A CA 1
ATOM 621 C C . ILE A 1 79 ? -2.351 5.324 -1.270 1.00 96.38 79 ILE A C 1
ATOM 623 O O . ILE A 1 79 ? -3.422 5.915 -1.087 1.00 96.38 79 ILE A O 1
ATOM 627 N N . ARG A 1 80 ? -2.234 4.003 -1.129 1.00 97.00 80 ARG A N 1
ATOM 628 C CA . ARG A 1 80 ? -3.330 3.120 -0.721 1.00 97.00 80 ARG A CA 1
ATOM 629 C C . ARG A 1 80 ? -2.849 2.051 0.253 1.00 97.00 80 ARG A C 1
ATOM 631 O O . ARG A 1 80 ? -1.700 1.614 0.192 1.00 97.00 80 ARG A O 1
ATOM 638 N N . PHE A 1 81 ? -3.755 1.636 1.131 1.00 97.06 81 PHE A N 1
ATOM 639 C CA . PHE A 1 81 ? -3.544 0.486 1.998 1.00 97.06 81 PHE A CA 1
ATOM 640 C C . PHE A 1 81 ? -3.414 -0.779 1.135 1.00 97.06 81 PHE A C 1
ATOM 642 O O . PHE A 1 81 ? -4.250 -0.973 0.250 1.00 97.06 81 PHE A O 1
ATOM 649 N N . PRO A 1 82 ? -2.365 -1.601 1.326 1.00 97.06 82 PRO A N 1
ATOM 650 C CA . PRO A 1 82 ? -2.099 -2.736 0.445 1.00 97.06 82 PRO A CA 1
ATOM 651 C C . PRO A 1 82 ? -3.084 -3.889 0.592 1.00 97.06 82 PRO A C 1
ATOM 653 O O . PRO A 1 82 ? -3.220 -4.653 -0.357 1.00 97.06 82 PRO A O 1
ATOM 656 N N . MET A 1 83 ? -3.749 -4.019 1.746 1.00 97.62 83 MET A N 1
ATOM 657 C CA . MET A 1 83 ? -4.552 -5.199 2.086 1.00 97.62 83 MET A CA 1
ATOM 658 C C . MET A 1 83 ? -3.729 -6.488 1.941 1.00 97.62 83 MET A C 1
ATOM 660 O O . MET A 1 83 ? -4.032 -7.335 1.108 1.00 97.62 83 MET A O 1
ATOM 664 N N . PHE A 1 8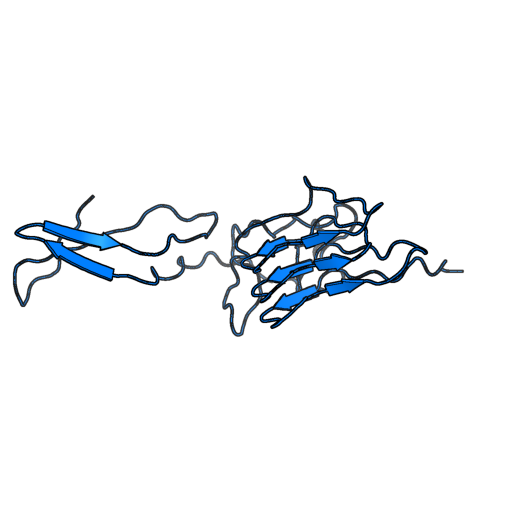4 ? -2.644 -6.611 2.713 1.00 97.44 84 PHE A N 1
ATOM 665 C CA . PHE A 1 84 ? -1.869 -7.855 2.782 1.00 97.44 84 PHE A CA 1
ATOM 666 C C . PHE A 1 84 ? -2.587 -8.896 3.635 1.00 97.44 84 PHE A C 1
ATOM 668 O O . PHE A 1 84 ? -3.183 -8.537 4.649 1.00 97.44 84 PHE A O 1
ATOM 675 N N . VAL A 1 85 ? -2.496 -10.177 3.274 1.00 97.00 85 VAL A N 1
ATOM 676 C CA . VAL A 1 85 ? -3.051 -11.292 4.067 1.00 97.00 85 VAL A CA 1
ATOM 677 C C . VAL A 1 85 ? -2.549 -11.243 5.515 1.00 97.00 85 VAL A C 1
ATOM 679 O O . VAL A 1 85 ? -3.333 -11.391 6.451 1.00 97.00 85 VAL A O 1
ATOM 682 N N . ASN A 1 86 ? -1.256 -10.982 5.712 1.00 94.06 86 ASN A N 1
ATOM 683 C CA . ASN A 1 86 ? -0.649 -10.745 7.016 1.00 94.06 86 ASN A CA 1
ATOM 684 C C . ASN A 1 86 ? 0.580 -9.826 6.881 1.00 94.06 86 ASN A C 1
ATOM 686 O O . ASN A 1 86 ? 1.606 -10.231 6.340 1.00 94.06 86 ASN A O 1
ATOM 690 N N . GLU A 1 87 ? 0.521 -8.615 7.442 1.00 88.88 87 GLU A N 1
ATOM 691 C CA . GLU A 1 87 ? 1.580 -7.594 7.307 1.00 88.88 87 GLU A CA 1
ATOM 692 C C . GLU A 1 87 ? 2.951 -7.983 7.911 1.00 88.88 87 GLU A C 1
ATOM 694 O O . GLU A 1 87 ? 3.940 -7.281 7.698 1.00 88.88 87 GLU A O 1
ATOM 699 N N . GLU A 1 88 ? 3.049 -9.096 8.640 1.00 90.31 88 GLU A N 1
ATOM 700 C CA . GLU A 1 88 ? 4.296 -9.575 9.250 1.00 90.31 88 GLU A CA 1
ATOM 701 C C . GLU A 1 88 ? 4.875 -10.824 8.573 1.00 90.31 88 GLU A C 1
ATOM 703 O O . GLU A 1 88 ? 6.044 -11.148 8.786 1.00 90.31 88 GLU A O 1
ATOM 708 N N . LYS A 1 89 ? 4.063 -11.573 7.817 1.00 92.56 89 LYS A N 1
ATOM 709 C CA . LYS A 1 89 ? 4.427 -12.928 7.358 1.00 92.56 89 LYS A CA 1
ATOM 710 C C . LYS A 1 89 ? 3.963 -13.267 5.952 1.00 92.56 89 LYS A C 1
ATOM 712 O O . LYS A 1 89 ? 4.582 -14.113 5.314 1.00 92.56 89 LYS A O 1
ATOM 717 N N . ASP A 1 90 ? 2.874 -12.660 5.499 1.00 96.25 90 ASP A N 1
ATOM 718 C CA . ASP A 1 90 ? 2.221 -13.010 4.247 1.00 96.25 90 ASP A CA 1
ATOM 719 C C . ASP A 1 90 ? 1.802 -11.747 3.487 1.00 96.25 90 ASP A C 1
ATOM 721 O O . ASP A 1 90 ? 0.755 -11.143 3.728 1.00 96.25 90 ASP A O 1
ATOM 725 N N . TYR A 1 91 ? 2.657 -11.356 2.547 1.00 96.75 91 TYR A N 1
ATOM 726 C CA . TYR A 1 91 ? 2.488 -10.147 1.746 1.00 96.75 91 TYR A CA 1
ATOM 727 C C . TYR A 1 91 ? 1.684 -10.375 0.462 1.00 96.75 91 TYR A C 1
ATOM 729 O O . TYR A 1 91 ? 1.696 -9.511 -0.419 1.00 96.75 91 TYR A O 1
ATOM 737 N N . HIS A 1 92 ? 1.009 -11.520 0.320 1.00 97.75 92 HIS A N 1
ATOM 738 C CA . HIS A 1 92 ? 0.034 -11.697 -0.750 1.00 97.75 92 HIS A CA 1
ATOM 739 C C . HIS A 1 92 ? -1.109 -10.689 -0.582 1.00 97.75 92 HIS A C 1
ATOM 741 O O . HIS A 1 92 ? -1.477 -10.315 0.537 1.00 97.75 92 HIS A O 1
ATOM 747 N N . LEU A 1 93 ? -1.658 -10.226 -1.704 1.00 98.25 93 LEU A N 1
ATOM 748 C CA . LEU A 1 93 ? -2.785 -9.301 -1.703 1.00 98.25 93 LEU A CA 1
ATOM 749 C C . LEU A 1 93 ? -4.089 -10.045 -1.382 1.00 98.25 93 LEU A C 1
ATOM 751 O O . LEU A 1 93 ? -4.339 -11.143 -1.878 1.00 98.25 93 LEU A O 1
ATOM 755 N N . GLN A 1 94 ? -4.934 -9.433 -0.561 1.00 98.19 94 GLN A N 1
ATOM 756 C CA . GLN A 1 94 ? -6.311 -9.869 -0.345 1.00 98.19 94 GLN A CA 1
ATOM 757 C C . GLN A 1 94 ? -7.198 -9.466 -1.529 1.00 98.19 94 GLN A C 1
ATOM 759 O O . GLN A 1 94 ? -6.853 -8.573 -2.313 1.00 98.19 94 GLN A O 1
ATOM 764 N N . ALA A 1 95 ? -8.379 -10.079 -1.628 1.00 97.94 95 ALA A N 1
ATOM 765 C CA . ALA A 1 95 ? -9.408 -9.642 -2.563 1.00 97.94 95 ALA A CA 1
ATOM 766 C C . ALA A 1 95 ? -9.716 -8.150 -2.373 1.00 97.94 95 ALA A C 1
ATOM 768 O O . ALA A 1 95 ? -9.622 -7.608 -1.275 1.00 97.94 95 ALA A O 1
ATOM 769 N N . TYR A 1 96 ? -10.052 -7.480 -3.477 1.00 97.50 96 TYR A N 1
ATOM 770 C CA . TYR A 1 96 ? -10.342 -6.041 -3.530 1.00 97.50 96 TYR A CA 1
ATOM 771 C C . TYR A 1 96 ? -9.165 -5.111 -3.209 1.00 97.50 96 TYR A C 1
ATOM 773 O O . TYR A 1 96 ? -9.347 -3.884 -3.218 1.00 97.50 96 TYR A O 1
ATOM 781 N N . SER A 1 97 ? -7.955 -5.646 -3.001 1.00 98.31 97 SER A N 1
ATOM 782 C CA . SER A 1 97 ? -6.764 -4.816 -2.866 1.00 98.31 97 SER A CA 1
ATOM 783 C C . SER A 1 97 ? -6.659 -3.842 -4.047 1.00 98.31 97 SER A C 1
ATOM 785 O O . SER A 1 97 ? -6.742 -4.247 -5.209 1.00 98.31 97 SER A O 1
ATOM 787 N N . PRO A 1 98 ? -6.416 -2.545 -3.789 1.00 98.19 98 PRO A N 1
ATOM 788 C CA . PRO A 1 98 ? -6.249 -1.551 -4.846 1.00 98.19 98 PRO A CA 1
ATOM 789 C C . PRO A 1 98 ? -4.936 -1.721 -5.631 1.00 98.19 98 PRO A C 1
ATOM 791 O O . PRO A 1 98 ? -4.626 -0.881 -6.485 1.00 98.19 98 PRO A O 1
ATOM 794 N N . LEU A 1 99 ? -4.137 -2.735 -5.278 1.00 98.38 99 LEU A N 1
ATOM 795 C CA . LEU A 1 99 ? -2.854 -3.071 -5.885 1.00 98.38 99 LEU A CA 1
ATOM 796 C C . LEU A 1 99 ? -2.946 -4.229 -6.885 1.00 98.38 99 LEU A C 1
ATOM 798 O O . LEU A 1 99 ? -1.962 -4.459 -7.589 1.00 98.38 99 LEU A O 1
ATOM 802 N N . ILE A 1 100 ? -4.108 -4.886 -6.976 1.00 98.25 100 ILE A N 1
ATOM 803 C CA . ILE A 1 100 ? -4.379 -5.920 -7.977 1.00 98.25 100 ILE A CA 1
ATOM 804 C C . ILE A 1 100 ? -4.521 -5.277 -9.360 1.00 98.25 100 ILE A C 1
ATOM 806 O O . ILE A 1 100 ? -5.195 -4.248 -9.489 1.00 98.25 100 ILE A O 1
ATOM 810 N N . ASP A 1 101 ? -3.874 -5.847 -10.380 1.00 97.31 101 ASP A N 1
ATOM 811 C CA . ASP A 1 101 ? -3.896 -5.381 -11.777 1.00 97.31 101 ASP A CA 1
ATOM 812 C C . ASP A 1 101 ? -3.581 -3.874 -11.926 1.00 97.31 101 ASP A C 1
ATOM 814 O O . ASP A 1 101 ? -4.035 -3.168 -12.841 1.00 97.31 101 ASP A O 1
ATOM 818 N N . ALA A 1 102 ? -2.814 -3.330 -10.982 1.00 97.38 102 ALA A N 1
ATOM 819 C CA . ALA A 1 102 ? -2.630 -1.895 -10.804 1.00 97.38 102 ALA A CA 1
ATOM 820 C C . ALA A 1 102 ? -1.278 -1.375 -11.308 1.00 97.38 102 ALA A C 1
ATOM 822 O O . ALA A 1 102 ? -1.086 -0.156 -11.372 1.00 97.38 102 ALA A O 1
ATOM 823 N N . GLY A 1 103 ? -0.359 -2.281 -11.634 1.00 96.56 103 GLY A N 1
ATOM 824 C CA . GLY A 1 103 ? 1.015 -2.012 -12.036 1.00 96.56 103 GLY A CA 1
ATOM 825 C C . GLY A 1 103 ? 1.143 -1.478 -13.460 1.00 96.56 103 GLY A C 1
ATOM 826 O O . GLY A 1 103 ? 0.183 -1.032 -14.071 1.00 96.56 103 GLY A O 1
ATOM 827 N N . ASP A 1 104 ? 2.334 -1.490 -14.033 1.00 95.56 104 ASP A N 1
ATOM 828 C CA . ASP A 1 104 ? 2.563 -1.084 -15.412 1.00 95.56 104 ASP A CA 1
ATOM 829 C C . ASP A 1 104 ? 1.717 -1.909 -16.397 1.00 95.56 104 ASP A C 1
ATOM 831 O O . ASP A 1 104 ? 1.540 -3.114 -16.231 1.00 95.56 104 ASP A O 1
ATOM 835 N N . THR A 1 105 ? 1.163 -1.256 -17.420 1.00 93.00 105 THR A N 1
ATOM 836 C CA . THR A 1 105 ? 0.221 -1.878 -18.364 1.00 93.00 105 THR A CA 1
ATOM 837 C C . THR A 1 105 ? 0.873 -2.886 -19.314 1.00 93.00 105 THR A C 1
ATOM 839 O O . THR A 1 105 ? 0.172 -3.759 -19.839 1.00 93.00 105 THR A O 1
ATOM 842 N N . LEU A 1 106 ? 2.187 -2.784 -19.533 1.00 94.25 106 LEU A N 1
ATOM 843 C CA . LEU A 1 106 ? 2.972 -3.662 -20.401 1.00 94.25 106 LEU A CA 1
ATOM 844 C C . LEU A 1 106 ? 3.572 -4.849 -19.642 1.00 94.25 106 LEU A C 1
ATOM 846 O O . LEU A 1 106 ? 3.943 -5.842 -20.267 1.00 94.25 106 LEU A O 1
ATOM 850 N N . VAL A 1 107 ? 3.656 -4.774 -18.313 1.00 94.50 107 VAL A N 1
ATOM 851 C CA . VAL A 1 107 ? 4.109 -5.890 -17.477 1.00 94.50 107 VAL A CA 1
ATOM 852 C C . VAL A 1 107 ? 2.921 -6.775 -17.124 1.00 94.50 107 VAL A C 1
ATOM 854 O O . VAL A 1 107 ? 1.864 -6.290 -16.719 1.00 94.50 107 VAL A O 1
ATOM 857 N N . LYS A 1 108 ? 3.100 -8.083 -17.306 1.00 96.62 108 LYS A N 1
ATOM 858 C CA . LYS A 1 108 ? 2.075 -9.096 -17.061 1.00 96.62 108 LYS A CA 1
ATOM 859 C C . LYS A 1 108 ? 2.450 -9.986 -15.894 1.00 96.62 108 LYS A C 1
ATOM 861 O O . LYS A 1 108 ? 3.628 -10.312 -15.738 1.00 96.62 108 LYS A O 1
ATOM 866 N N . ASP A 1 109 ? 1.445 -10.372 -15.124 1.00 96.88 109 ASP A N 1
ATOM 867 C CA . ASP A 1 109 ? 1.567 -11.455 -14.159 1.00 96.88 109 ASP A CA 1
ATOM 868 C C . ASP A 1 109 ? 1.645 -12.802 -14.881 1.00 96.88 109 ASP A C 1
ATOM 870 O O . ASP A 1 109 ? 1.460 -12.912 -16.100 1.00 96.88 109 ASP A O 1
ATOM 874 N N . LYS A 1 110 ? 1.975 -13.851 -14.127 1.00 95.00 110 LYS A N 1
ATOM 875 C CA . LYS A 1 110 ? 2.170 -15.205 -14.661 1.00 95.00 110 LYS A CA 1
ATOM 876 C C . LYS A 1 110 ? 0.911 -15.789 -15.317 1.00 95.00 110 LYS A C 1
ATOM 878 O O . LYS A 1 110 ? 1.022 -16.647 -16.190 1.00 95.00 110 LYS A O 1
ATOM 883 N N . ASP A 1 111 ? -0.266 -15.338 -14.908 1.00 92.50 111 ASP A N 1
ATOM 884 C CA . ASP A 1 111 ? -1.563 -15.717 -15.477 1.00 92.50 111 ASP A CA 1
ATOM 885 C C . ASP A 1 111 ? -1.972 -14.866 -16.698 1.00 92.50 111 ASP A C 1
ATOM 887 O O . ASP A 1 111 ? -2.994 -15.135 -17.330 1.00 92.50 111 ASP A O 1
ATOM 891 N N . GLY A 1 112 ? -1.154 -13.877 -17.072 1.00 94.19 112 GLY A N 1
ATOM 892 C CA . GLY A 1 112 ? -1.364 -13.009 -18.224 1.00 94.19 112 GLY A CA 1
ATOM 893 C C . GLY A 1 112 ? -2.194 -11.754 -17.945 1.00 94.19 112 GLY A C 1
ATOM 894 O O . GLY A 1 112 ? -2.383 -10.956 -18.874 1.00 94.19 112 GLY A O 1
ATOM 895 N N . THR A 1 113 ? -2.666 -11.532 -16.714 1.00 96.25 113 THR A N 1
ATOM 896 C CA . THR A 1 113 ? -3.321 -10.270 -16.342 1.00 96.25 113 THR A CA 1
ATOM 897 C C . THR A 1 113 ? -2.292 -9.144 -16.195 1.00 96.25 113 THR A C 1
ATOM 899 O O . THR A 1 113 ? -1.092 -9.316 -16.446 1.00 96.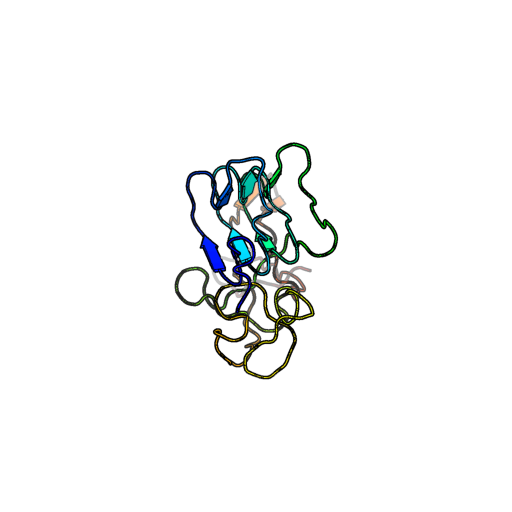25 113 THR A O 1
ATOM 902 N N . ARG A 1 114 ? -2.754 -7.920 -15.930 1.00 97.06 114 ARG A N 1
ATOM 903 C CA . ARG A 1 114 ? -1.849 -6.779 -15.756 1.00 97.06 114 ARG A CA 1
ATOM 904 C C . ARG A 1 114 ? -1.102 -6.962 -14.440 1.00 97.06 114 ARG A C 1
ATOM 906 O O . ARG A 1 114 ? -1.669 -7.436 -13.481 1.00 97.06 114 ARG A O 1
ATOM 913 N N . SER A 1 115 ? 0.157 -6.543 -14.382 1.00 97.31 115 SER A N 1
ATOM 914 C CA . SER A 1 115 ? 0.954 -6.787 -13.184 1.00 97.31 115 SER A CA 1
ATOM 915 C C . SER A 1 115 ? 0.330 -6.199 -11.916 1.00 97.31 115 SER A C 1
ATOM 917 O O . SER A 1 115 ? 0.011 -5.007 -11.881 1.00 97.31 115 SER A O 1
ATOM 919 N N . ASP A 1 116 ? 0.277 -6.992 -10.852 1.00 98.25 116 ASP A N 1
ATOM 920 C CA . ASP A 1 116 ? 0.074 -6.505 -9.490 1.00 98.25 116 ASP A CA 1
ATOM 921 C C . ASP A 1 116 ? 1.243 -5.610 -9.035 1.00 98.25 116 ASP A C 1
ATOM 923 O O . ASP A 1 116 ? 2.404 -5.799 -9.422 1.00 98.25 116 ASP A O 1
ATOM 927 N N . ILE A 1 117 ? 0.961 -4.624 -8.177 1.00 98.44 117 ILE A N 1
ATOM 928 C CA . ILE A 1 117 ? 2.004 -3.811 -7.527 1.00 98.44 117 ILE A CA 1
ATOM 929 C C . ILE A 1 117 ? 2.536 -4.562 -6.300 1.00 98.44 117 ILE A C 1
ATOM 931 O O . ILE A 1 117 ? 1.797 -4.792 -5.345 1.00 98.44 117 ILE A O 1
ATOM 935 N N . GLY A 1 118 ? 3.842 -4.834 -6.262 1.00 97.12 118 GLY A N 1
ATOM 936 C CA . GLY A 1 118 ? 4.530 -5.445 -5.120 1.00 97.12 118 GLY A CA 1
ATOM 937 C C . GLY A 1 118 ? 5.275 -6.737 -5.461 1.00 97.12 118 GLY A C 1
ATOM 938 O O . GLY A 1 118 ? 5.469 -7.061 -6.631 1.00 97.12 118 GLY A O 1
ATOM 939 N N . LEU A 1 119 ? 5.702 -7.446 -4.407 1.00 95.75 119 LEU A N 1
ATOM 940 C CA . LEU A 1 119 ? 6.607 -8.608 -4.451 1.00 95.75 119 LEU A CA 1
ATOM 941 C C . LEU A 1 119 ? 6.105 -9.766 -5.320 1.00 95.75 119 LEU A C 1
ATOM 943 O O . LEU A 1 119 ? 6.897 -10.412 -5.998 1.00 95.75 119 LEU A O 1
ATOM 947 N N . TYR A 1 120 ? 4.806 -10.048 -5.258 1.00 96.75 120 TYR A N 1
ATOM 948 C CA . TYR A 1 120 ? 4.219 -11.209 -5.927 1.00 96.75 120 TYR A CA 1
ATOM 949 C C . TYR A 1 120 ? 3.664 -10.903 -7.318 1.00 96.75 120 TYR A C 1
ATOM 951 O O . TYR A 1 120 ? 3.198 -11.824 -7.983 1.00 96.75 120 TYR A O 1
ATOM 959 N N . GLY A 1 121 ? 3.744 -9.644 -7.756 1.00 96.75 121 GLY A N 1
ATOM 960 C CA . GLY A 1 121 ? 3.399 -9.246 -9.114 1.00 96.75 121 GLY A CA 1
ATOM 961 C C . GLY A 1 121 ? 4.575 -9.372 -10.085 1.00 96.75 121 GLY A C 1
ATOM 962 O O . GLY A 1 121 ? 5.738 -9.527 -9.713 1.00 96.75 121 GLY A O 1
ATOM 963 N N . GLY A 1 122 ? 4.269 -9.224 -11.361 1.00 95.62 122 GLY A N 1
ATOM 964 C CA . GLY A 1 122 ? 5.166 -9.325 -12.493 1.00 95.62 122 GLY A CA 1
ATOM 965 C C . GLY A 1 122 ? 5.341 -10.760 -13.004 1.00 95.62 122 GLY A C 1
ATOM 966 O O . GLY A 1 122 ? 4.872 -11.730 -12.407 1.00 95.62 122 GLY A O 1
ATOM 967 N N . PRO A 1 123 ? 6.098 -10.929 -14.103 1.00 93.69 123 PRO A N 1
ATOM 968 C CA . PRO A 1 123 ? 6.260 -12.222 -14.773 1.00 93.69 123 PRO A CA 1
ATOM 969 C C . PRO A 1 123 ? 7.030 -13.253 -13.934 1.00 93.69 123 PRO A C 1
ATOM 971 O O . PRO A 1 123 ? 6.978 -14.448 -14.218 1.00 93.69 123 PRO A O 1
ATOM 974 N N . TYR A 1 124 ? 7.749 -12.789 -12.910 1.00 90.88 124 TYR A N 1
ATOM 975 C CA . TYR A 1 124 ? 8.504 -13.615 -11.964 1.00 90.88 124 TYR A CA 1
ATOM 976 C C . TYR A 1 124 ? 7.813 -13.751 -10.603 1.00 90.88 124 TYR A C 1
ATOM 978 O O . TYR A 1 124 ? 8.385 -14.338 -9.687 1.00 90.88 124 TYR A O 1
ATOM 986 N N . GLY A 1 125 ? 6.608 -13.196 -10.474 1.00 93.25 125 GLY A N 1
ATOM 987 C CA . GLY A 1 125 ? 5.767 -13.349 -9.304 1.00 93.25 125 GLY A CA 1
ATOM 988 C C . GLY A 1 125 ? 5.132 -14.736 -9.214 1.00 93.25 125 GLY A C 1
ATOM 989 O O . GLY A 1 125 ? 5.528 -15.701 -9.880 1.00 93.25 125 GLY A O 1
ATOM 990 N N . THR A 1 126 ? 4.104 -14.840 -8.383 1.00 93.94 126 THR A N 1
ATOM 991 C CA . THR A 1 126 ? 3.365 -16.086 -8.159 1.00 93.94 126 THR A CA 1
ATOM 992 C C . THR A 1 126 ? 1.887 -15.872 -8.408 1.00 93.94 126 THR A C 1
ATOM 994 O O . THR A 1 126 ? 1.352 -14.822 -8.089 1.00 93.94 126 THR A O 1
ATOM 997 N N . THR A 1 127 ? 1.213 -16.898 -8.922 1.00 94.19 127 THR A N 1
ATOM 998 C CA . THR A 1 127 ? -0.251 -16.920 -9.004 1.00 94.19 127 THR A CA 1
ATOM 999 C C . THR A 1 127 ? -0.812 -17.503 -7.713 1.00 94.19 127 THR A C 1
ATOM 1001 O O . THR A 1 127 ? -0.369 -18.567 -7.274 1.00 94.19 127 THR A O 1
ATOM 1004 N N . TYR A 1 128 ? -1.787 -16.826 -7.119 1.00 95.50 128 TYR A N 1
ATOM 1005 C CA . TYR A 1 128 ? -2.458 -17.223 -5.883 1.00 95.50 128 TYR A CA 1
ATOM 1006 C C . TYR A 1 128 ? -3.901 -16.698 -5.902 1.00 95.50 128 TYR A C 1
ATOM 1008 O O . TYR A 1 128 ? -4.184 -15.722 -6.596 1.00 95.50 128 TYR A O 1
ATOM 1016 N N . PRO A 1 129 ? -4.842 -17.342 -5.192 1.00 96.00 129 PRO A N 1
ATOM 1017 C CA . PRO A 1 129 ? -6.193 -16.813 -5.082 1.00 96.00 129 PRO A CA 1
ATOM 1018 C C . PRO A 1 129 ? -6.205 -15.570 -4.188 1.00 96.00 129 PRO A C 1
ATOM 1020 O O . PRO A 1 129 ? -5.665 -15.594 -3.081 1.00 96.00 129 PRO A O 1
ATOM 1023 N N . TYR A 1 130 ? -6.888 -14.513 -4.625 1.00 97.38 130 TYR A N 1
ATOM 1024 C CA . TYR A 1 130 ? -7.191 -13.382 -3.755 1.00 97.38 130 TYR A CA 1
ATOM 1025 C C . TYR A 1 130 ? -8.323 -13.765 -2.802 1.00 97.38 130 TYR A C 1
ATOM 1027 O O . TYR A 1 130 ? -9.456 -14.002 -3.226 1.00 97.38 130 TYR A O 1
ATOM 1035 N N . LEU A 1 131 ? -8.012 -13.856 -1.511 1.00 97.44 131 LEU A N 1
ATOM 1036 C CA . LEU A 1 131 ? -8.987 -14.206 -0.481 1.00 97.44 131 LEU A CA 1
ATOM 1037 C C . LEU A 1 131 ? -9.644 -12.943 0.073 1.00 97.44 131 LEU A C 1
ATOM 1039 O O . LEU A 1 131 ? -8.952 -11.989 0.420 1.00 97.44 131 LEU A O 1
ATOM 1043 N N . ASP A 1 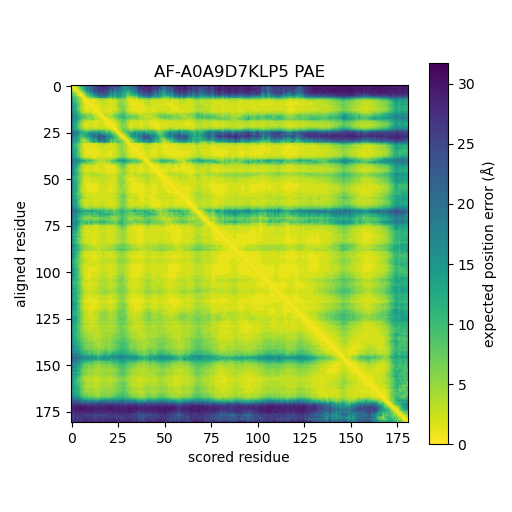132 ? -10.971 -12.953 0.159 1.00 97.06 132 ASP A N 1
ATOM 1044 C CA . ASP A 1 132 ? -11.751 -11.939 0.871 1.00 97.06 132 ASP A CA 1
ATOM 1045 C C . ASP A 1 132 ? -11.671 -12.233 2.372 1.00 97.06 132 ASP A C 1
ATOM 1047 O O . ASP A 1 132 ? -12.226 -13.227 2.851 1.00 97.06 132 ASP A O 1
ATOM 1051 N N . LEU A 1 133 ? -10.877 -11.440 3.092 1.00 95.88 133 LEU A N 1
ATOM 1052 C CA . LEU A 1 133 ? -10.628 -11.627 4.518 1.00 95.88 133 LEU A CA 1
ATOM 1053 C C . LEU A 1 133 ? -11.395 -10.590 5.331 1.00 95.88 133 LEU A C 1
ATOM 1055 O O . LEU A 1 133 ? -11.724 -9.506 4.860 1.00 95.88 133 LEU A O 1
ATOM 1059 N N . ALA A 1 134 ? -11.649 -10.918 6.598 1.00 94.44 134 ALA A N 1
ATOM 1060 C CA . ALA A 1 134 ? -12.212 -9.945 7.520 1.00 94.44 134 ALA A CA 1
ATOM 1061 C C . ALA A 1 134 ? -11.306 -8.696 7.604 1.00 94.44 134 ALA A C 1
ATOM 1063 O O . ALA A 1 134 ? -10.078 -8.844 7.622 1.00 94.44 134 ALA A O 1
ATOM 1064 N N . PRO A 1 135 ? -11.881 -7.482 7.715 1.00 93.06 135 PRO A N 1
ATOM 1065 C CA . PRO A 1 135 ? -11.099 -6.274 7.943 1.00 93.06 135 PRO A CA 1
ATOM 1066 C C . PRO A 1 135 ? -10.245 -6.399 9.204 1.00 93.06 135 PRO A C 1
ATOM 1068 O O . PRO A 1 135 ? -10.610 -7.103 10.150 1.00 93.06 135 PRO A O 1
ATOM 1071 N N . LEU A 1 136 ? -9.142 -5.657 9.258 1.00 92.50 136 LEU A N 1
ATOM 1072 C CA . LEU A 1 136 ? -8.339 -5.546 10.466 1.00 92.50 136 LEU A CA 1
ATOM 1073 C C . LEU A 1 136 ? -9.200 -5.048 11.627 1.00 92.50 136 LEU A C 1
ATOM 1075 O O . LEU A 1 136 ? -10.085 -4.202 11.470 1.00 92.50 136 LEU A O 1
ATOM 1079 N N . GLU A 1 137 ? -8.900 -5.540 12.821 1.00 92.94 137 GLU A N 1
ATOM 1080 C CA . GLU A 1 137 ? -9.546 -5.060 14.036 1.00 92.94 137 GLU A CA 1
ATOM 1081 C C . GLU A 1 137 ? -9.361 -3.535 14.216 1.00 92.94 137 GLU A C 1
ATOM 1083 O O . GLU A 1 137 ? -8.332 -2.974 13.806 1.00 92.94 137 GLU A O 1
ATOM 1088 N N . PRO A 1 138 ? -10.333 -2.824 14.824 1.00 94.00 138 PRO A N 1
ATOM 1089 C CA . PRO A 1 138 ? -10.168 -1.411 15.145 1.00 94.00 138 PRO A CA 1
ATOM 1090 C C . PRO A 1 138 ? -8.976 -1.205 16.087 1.00 94.00 138 PRO A C 1
ATOM 1092 O O . PRO A 1 138 ? -8.828 -1.894 17.094 1.00 94.00 138 PRO A O 1
ATOM 1095 N N . ARG A 1 139 ? -8.122 -0.223 15.783 1.00 93.75 139 ARG A N 1
ATOM 1096 C CA . ARG A 1 139 ? -6.863 0.013 16.512 1.00 93.75 139 ARG A CA 1
ATOM 1097 C C . ARG A 1 139 ? -6.859 1.347 17.238 1.00 93.75 139 ARG A C 1
ATOM 1099 O O . ARG A 1 139 ? -7.454 2.322 16.783 1.00 93.75 139 ARG A O 1
ATOM 1106 N N . GLY A 1 140 ? -6.094 1.414 18.328 1.00 94.75 140 GLY A N 1
ATOM 1107 C CA . GLY A 1 140 ? -5.922 2.645 19.105 1.00 94.75 140 GLY A CA 1
ATOM 1108 C C . GLY A 1 140 ? -7.231 3.142 19.713 1.00 94.75 140 GLY A C 1
ATOM 1109 O O . GLY A 1 140 ? -7.476 4.344 19.705 1.00 94.75 140 GLY A O 1
ATOM 1110 N N . ILE A 1 141 ? -8.073 2.210 20.166 1.00 94.31 141 ILE A N 1
ATOM 1111 C CA . ILE A 1 141 ? -9.344 2.524 20.810 1.00 94.31 141 ILE A CA 1
ATOM 1112 C C . ILE A 1 141 ? -9.053 3.217 22.144 1.00 94.31 141 ILE A C 1
ATOM 1114 O O . ILE A 1 141 ? -8.299 2.701 22.969 1.00 94.31 141 ILE A O 1
ATOM 1118 N N . THR A 1 142 ? -9.657 4.379 22.357 1.00 95.19 142 THR A N 1
ATOM 1119 C CA . THR A 1 142 ? -9.653 5.100 23.628 1.00 95.19 142 THR A CA 1
ATOM 1120 C C . THR A 1 142 ? -11.075 5.478 24.014 1.00 95.19 142 THR A C 1
ATOM 1122 O O . THR A 1 142 ? -11.932 5.695 23.155 1.00 95.19 142 THR A O 1
ATOM 1125 N N . ALA A 1 143 ? -11.320 5.548 25.321 1.00 92.31 143 ALA A N 1
ATOM 1126 C CA . ALA A 1 143 ? -12.596 5.940 25.893 1.00 92.31 143 ALA A CA 1
ATOM 1127 C C . ALA A 1 143 ? -12.371 7.051 26.921 1.00 92.31 143 ALA A C 1
ATOM 1129 O O . ALA A 1 143 ? -11.534 6.907 27.813 1.00 92.31 143 ALA A O 1
ATOM 1130 N N . THR A 1 144 ? -13.132 8.135 26.807 1.00 94.19 144 THR A N 1
ATOM 1131 C CA . THR A 1 144 ? -13.136 9.231 27.780 1.00 94.19 144 THR A CA 1
ATOM 1132 C C . THR A 1 144 ? -14.547 9.409 28.314 1.00 94.19 144 THR A C 1
ATOM 1134 O O . THR A 1 144 ? -15.477 9.639 27.543 1.00 94.19 144 THR A O 1
ATOM 1137 N N . VAL A 1 145 ? -14.708 9.320 29.633 1.00 90.69 145 VAL A N 1
ATOM 1138 C CA . VAL A 1 145 ? -15.986 9.578 30.308 1.00 90.69 145 VAL A CA 1
ATOM 1139 C C . VAL A 1 145 ? -16.021 11.039 30.748 1.00 90.69 145 VAL A C 1
ATOM 1141 O O . VAL A 1 145 ? -15.076 11.535 31.358 1.00 90.69 145 VAL A O 1
ATOM 1144 N N . THR A 1 146 ? -17.086 11.759 30.413 1.00 90.12 146 THR A N 1
ATOM 1145 C CA . THR A 1 146 ? -17.314 13.149 30.829 1.00 90.12 146 THR A CA 1
ATOM 1146 C C . THR A 1 146 ? -18.767 13.306 31.258 1.00 90.12 146 THR A C 1
ATOM 1148 O O . THR A 1 146 ? -19.668 13.322 30.421 1.00 90.12 146 THR A O 1
ATOM 1151 N N . GLY A 1 147 ? -18.992 13.402 32.573 1.00 87.19 147 GLY A N 1
ATOM 1152 C CA . GLY A 1 147 ? -20.338 13.335 33.148 1.00 87.19 147 GLY A CA 1
ATOM 1153 C C . GLY A 1 147 ? -21.020 12.024 32.757 1.00 87.19 147 GLY A C 1
ATOM 1154 O O . GLY A 1 147 ? -20.440 10.956 32.937 1.00 87.19 147 GLY A O 1
ATOM 1155 N N . ASP A 1 148 ? -22.195 12.131 32.139 1.00 86.12 148 ASP A N 1
ATOM 1156 C CA . ASP A 1 148 ? -23.002 10.988 31.687 1.00 86.12 148 ASP A CA 1
ATOM 1157 C C . ASP A 1 148 ? -22.696 10.559 30.238 1.00 86.12 148 ASP A C 1
ATOM 1159 O O . ASP A 1 148 ? -23.423 9.766 29.643 1.00 86.12 148 ASP A O 1
ATOM 1163 N N . THR A 1 149 ? -21.639 11.103 29.625 1.00 86.00 149 THR A N 1
ATOM 1164 C CA . THR A 1 149 ? -21.256 10.797 28.239 1.00 86.00 149 THR A CA 1
ATOM 1165 C C . THR A 1 149 ? -19.967 9.990 28.195 1.00 86.00 149 THR A C 1
ATOM 1167 O O . THR A 1 149 ? -18.978 10.347 28.832 1.00 86.00 149 THR A O 1
ATOM 1170 N N . THR A 1 150 ? -19.950 8.936 27.378 1.00 89.00 150 THR A N 1
ATOM 1171 C CA . THR A 1 150 ? -18.723 8.219 27.007 1.00 89.00 150 THR A CA 1
ATOM 1172 C C . THR A 1 150 ? -18.365 8.550 25.565 1.00 89.00 150 THR A C 1
ATOM 1174 O O . THR A 1 150 ? -19.132 8.258 24.649 1.00 89.00 150 THR A O 1
ATOM 1177 N N . GLN A 1 151 ? -17.196 9.149 25.350 1.00 91.38 151 GLN A N 1
ATOM 1178 C CA . GLN A 1 151 ? -16.644 9.392 24.023 1.00 91.38 151 GLN A CA 1
ATOM 1179 C C . GLN A 1 151 ? -15.645 8.293 23.666 1.00 91.38 151 GLN A C 1
ATOM 1181 O O . GLN A 1 151 ? -14.643 8.114 24.357 1.00 91.38 151 GLN A O 1
ATOM 1186 N N . LEU A 1 152 ? -15.899 7.597 22.561 1.00 93.31 152 LEU A N 1
ATOM 1187 C CA . LEU A 1 152 ? -14.990 6.607 21.992 1.00 93.31 152 LEU A CA 1
ATOM 1188 C C . LEU A 1 152 ? -14.247 7.206 20.796 1.00 93.31 152 LEU A C 1
ATOM 1190 O O . LEU A 1 152 ? -14.856 7.846 19.941 1.00 93.31 152 LEU A O 1
ATOM 1194 N N . ASN A 1 153 ? -12.941 6.971 20.721 1.00 94.12 153 ASN A N 1
ATOM 1195 C CA . ASN A 1 153 ? -12.115 7.340 19.575 1.00 94.12 153 ASN A CA 1
ATOM 1196 C C . ASN A 1 153 ? -11.272 6.139 19.148 1.00 94.12 153 ASN A C 1
ATOM 1198 O O . ASN A 1 153 ? -10.773 5.402 19.991 1.00 94.12 153 ASN A O 1
ATOM 1202 N N . TRP A 1 154 ? -11.089 5.941 17.846 1.00 95.69 154 TRP A N 1
ATOM 1203 C CA . TRP A 1 154 ? -10.220 4.896 17.303 1.00 95.69 154 TRP A CA 1
ATOM 1204 C C . TRP A 1 154 ? -9.637 5.323 15.956 1.00 95.69 154 TRP A C 1
ATOM 1206 O O . TRP A 1 154 ? -10.091 6.282 15.327 1.00 95.69 154 TRP A O 1
ATOM 1216 N N . LYS A 1 155 ? -8.606 4.610 15.499 1.00 94.69 155 LYS A N 1
ATOM 1217 C CA . LYS A 1 155 ? -8.029 4.805 14.167 1.00 94.69 155 LYS A CA 1
ATOM 1218 C C . LYS A 1 155 ? -8.917 4.144 13.118 1.00 94.69 155 LYS A C 1
ATOM 1220 O O . LYS A 1 155 ? -9.282 2.979 13.260 1.00 94.69 155 LYS A O 1
ATOM 1225 N N . ARG A 1 156 ? -9.222 4.882 12.049 1.00 94.38 156 ARG A N 1
ATOM 1226 C CA . ARG A 1 156 ? -10.003 4.374 10.918 1.00 94.38 156 ARG A CA 1
ATOM 1227 C C . ARG A 1 156 ? -9.263 3.228 10.210 1.00 94.38 156 ARG A C 1
ATOM 1229 O O . ARG A 1 156 ? -8.051 3.279 10.021 1.00 94.38 156 ARG A O 1
ATOM 1236 N N . ASN A 1 157 ? -10.025 2.235 9.784 1.00 95.31 157 ASN A N 1
ATOM 1237 C CA . ASN A 1 157 ? -9.644 1.161 8.882 1.00 95.31 157 ASN A CA 1
ATOM 1238 C C . ASN A 1 157 ? -9.473 1.705 7.459 1.00 95.31 157 ASN A C 1
ATOM 1240 O O . ASN A 1 157 ? -10.071 2.720 7.086 1.00 95.31 157 ASN A O 1
ATOM 1244 N N . HIS A 1 158 ? -8.611 1.065 6.676 1.00 96.12 158 HIS A N 1
ATOM 1245 C CA . HIS A 1 158 ? -8.170 1.578 5.375 1.00 96.12 158 HIS A CA 1
ATOM 1246 C C . HIS A 1 158 ? -8.349 0.584 4.223 1.00 96.12 158 HIS A C 1
ATOM 1248 O O . HIS A 1 158 ? -8.025 0.919 3.083 1.00 96.12 158 HIS A O 1
ATOM 1254 N N . GLU A 1 159 ? -8.882 -0.596 4.516 1.00 97.31 159 GLU A N 1
ATOM 1255 C CA . GLU A 1 159 ? -9.364 -1.584 3.563 1.00 97.31 159 GLU A CA 1
ATOM 1256 C C . GLU A 1 159 ? -10.337 -0.921 2.579 1.00 97.31 159 GLU A C 1
ATOM 1258 O O . GLU A 1 159 ? -11.170 -0.088 2.956 1.00 97.31 159 GLU A O 1
ATOM 1263 N N . SER A 1 160 ? -10.182 -1.229 1.293 1.00 96.06 160 SER A N 1
ATOM 1264 C CA . SER A 1 160 ? -10.920 -0.572 0.207 1.00 96.06 160 SER A CA 1
ATOM 1265 C C . SER A 1 160 ? -12.405 -0.957 0.201 1.00 96.06 160 SER A C 1
ATOM 1267 O O . SER A 1 160 ? -13.254 -0.190 -0.256 1.00 96.06 160 SER A O 1
ATOM 1269 N N . ASP A 1 161 ? -12.709 -2.127 0.746 1.00 95.25 161 ASP A N 1
ATOM 1270 C CA . ASP A 1 161 ? -14.017 -2.749 0.889 1.00 95.25 161 ASP A CA 1
ATOM 1271 C C . ASP A 1 161 ? -14.663 -2.491 2.265 1.00 95.25 161 ASP A C 1
ATOM 1273 O O . ASP A 1 161 ? -15.833 -2.836 2.461 1.00 95.25 161 ASP A O 1
ATOM 1277 N N . PHE A 1 162 ? -13.962 -1.811 3.187 1.00 95.81 162 PHE A N 1
ATOM 1278 C CA . PHE A 1 162 ? -14.470 -1.473 4.519 1.00 95.81 162 PHE A CA 1
ATOM 1279 C C . PHE A 1 162 ? -15.836 -0.770 4.459 1.00 95.81 162 PHE A C 1
ATOM 1281 O O . PHE A 1 162 ? -16.025 0.211 3.731 1.00 95.81 162 PHE A O 1
ATOM 1288 N N . LYS A 1 163 ? -16.793 -1.235 5.276 1.00 94.81 163 LYS A N 1
ATOM 1289 C CA . LYS A 1 163 ? -18.168 -0.703 5.304 1.00 94.81 163 LYS A CA 1
ATOM 1290 C C . LYS A 1 163 ? -18.448 0.182 6.511 1.00 94.81 163 LYS A C 1
ATOM 1292 O O . LYS A 1 163 ? -18.715 1.369 6.347 1.00 94.81 163 LYS A O 1
ATOM 1297 N N . HIS A 1 164 ? -18.461 -0.395 7.707 1.00 94.50 164 HIS A N 1
ATOM 1298 C CA . HIS A 1 164 ? -18.857 0.302 8.927 1.00 94.50 164 HIS A CA 1
ATOM 1299 C C . HIS A 1 164 ? -18.320 -0.404 10.172 1.00 94.50 164 HIS A C 1
ATOM 1301 O O . HIS A 1 164 ? -17.929 -1.568 10.125 1.00 94.50 164 HIS A O 1
ATOM 1307 N N . TYR A 1 165 ? -18.340 0.319 11.290 1.00 95.12 165 TYR A N 1
ATOM 1308 C CA . TYR A 1 165 ? -18.114 -0.236 12.619 1.00 95.12 165 TYR A CA 1
ATOM 1309 C C . TYR A 1 165 ? -19.444 -0.585 13.276 1.00 95.12 165 TYR A C 1
ATOM 1311 O O . TYR A 1 165 ? -20.457 0.070 13.031 1.00 95.12 165 TYR A O 1
ATOM 1319 N N . LEU A 1 166 ? -19.423 -1.594 14.141 1.00 92.50 166 LEU A N 1
ATOM 1320 C CA . LEU A 1 166 ? -20.500 -1.869 15.084 1.00 92.50 166 LEU A CA 1
ATOM 1321 C C . LEU A 1 166 ? -19.986 -1.531 16.479 1.00 92.50 166 LEU A C 1
ATOM 1323 O O . LEU A 1 166 ? -18.967 -2.076 16.903 1.00 92.50 166 LEU A O 1
ATOM 1327 N N . VAL A 1 167 ? -20.671 -0.619 17.166 1.00 90.50 167 VAL A N 1
ATOM 1328 C CA . VAL A 1 167 ? -20.318 -0.199 18.524 1.00 90.50 167 VAL A CA 1
ATOM 1329 C C . VAL A 1 167 ? -21.347 -0.777 19.482 1.00 90.50 167 VAL A C 1
ATOM 1331 O O . VAL A 1 167 ? -22.553 -0.641 19.269 1.00 90.50 167 VAL A O 1
ATOM 1334 N N . TYR A 1 168 ? -20.861 -1.438 20.527 1.00 85.69 168 TYR A N 1
ATOM 1335 C CA . TYR A 1 168 ? -21.693 -2.093 21.526 1.00 85.69 168 TYR A CA 1
ATOM 1336 C C . TYR A 1 168 ? -21.447 -1.459 22.895 1.00 85.69 168 TYR A C 1
ATOM 1338 O O . TYR A 1 168 ? -20.299 -1.181 23.244 1.00 85.69 168 TYR A O 1
ATOM 1346 N N . GLY A 1 169 ? -22.517 -1.223 23.653 1.00 81.81 169 GLY A N 1
ATOM 1347 C CA . GLY A 1 169 ? -22.466 -0.677 25.010 1.00 81.81 169 GLY A CA 1
ATOM 1348 C C . GLY A 1 169 ? -23.345 -1.476 25.970 1.00 81.81 169 GLY A C 1
ATOM 1349 O O . GLY A 1 169 ? -24.353 -2.055 25.558 1.00 81.81 169 GLY A O 1
ATOM 1350 N N . ASP A 1 170 ? -22.955 -1.510 27.244 1.00 75.19 170 ASP A N 1
ATOM 1351 C CA . ASP A 1 170 ? -23.745 -2.092 28.331 1.00 75.19 170 ASP A CA 1
ATOM 1352 C C . ASP A 1 170 ? -23.595 -1.249 29.609 1.00 75.19 170 ASP A C 1
ATOM 1354 O O . ASP A 1 170 ? -22.541 -0.666 29.870 1.00 75.19 170 ASP A O 1
ATOM 1358 N N . THR A 1 171 ? -24.670 -1.173 30.389 1.00 67.81 171 THR A N 1
ATOM 1359 C CA . THR A 1 171 ? -24.746 -0.537 31.711 1.00 67.81 171 THR A CA 1
ATOM 1360 C C . THR A 1 171 ? -24.791 -1.556 32.851 1.00 67.81 171 THR A C 1
ATOM 1362 O O . THR A 1 171 ? -24.853 -1.173 34.018 1.00 67.81 171 THR A O 1
ATOM 1365 N N . THR A 1 172 ? -24.811 -2.849 32.537 1.00 58.53 172 THR A N 1
ATOM 1366 C CA . THR A 1 172 ? -24.879 -3.949 33.498 1.00 58.53 172 THR A CA 1
ATOM 1367 C C . THR A 1 172 ? -23.600 -4.777 33.463 1.00 58.53 172 THR A C 1
ATOM 1369 O O . THR A 1 172 ? -22.970 -4.936 32.425 1.00 58.53 172 THR A O 1
ATOM 1372 N N . GLN A 1 173 ? -23.182 -5.276 34.627 1.00 54.28 173 GLN A N 1
ATOM 1373 C CA . GLN A 1 173 ? -21.897 -5.960 34.787 1.00 54.28 173 GLN A CA 1
ATOM 1374 C C . GLN A 1 173 ? -21.842 -7.340 34.092 1.00 54.28 173 GLN A C 1
ATOM 1376 O O . GLN A 1 173 ? -20.752 -7.885 33.979 1.00 54.28 173 GLN A O 1
ATOM 1381 N N . ASP A 1 174 ? -22.968 -7.869 33.581 1.00 51.59 174 ASP A N 1
ATOM 1382 C CA . ASP A 1 174 ? -23.093 -9.262 33.114 1.00 51.59 174 ASP A CA 1
ATOM 1383 C C . ASP A 1 174 ? -24.069 -9.479 31.926 1.00 51.59 174 ASP A C 1
ATOM 1385 O O . ASP A 1 174 ? -24.605 -10.581 31.773 1.00 51.59 174 ASP A O 1
ATOM 1389 N N . SER A 1 175 ? -24.347 -8.484 31.069 1.00 52.78 175 SER A N 1
ATOM 1390 C CA . SER A 1 175 ? -25.217 -8.702 29.898 1.00 52.78 175 SER A CA 1
ATOM 1391 C C . SER A 1 175 ? -24.482 -8.628 28.555 1.00 52.78 175 SER A C 1
ATOM 1393 O O . SER A 1 175 ? -23.331 -8.211 28.436 1.00 52.78 175 SER A O 1
ATOM 1395 N N . THR A 1 176 ? -25.120 -9.173 27.518 1.00 57.19 176 THR A N 1
ATOM 1396 C CA . THR A 1 176 ? -24.593 -9.145 26.151 1.00 57.19 176 THR A CA 1
ATOM 1397 C C . THR A 1 176 ? -24.807 -7.733 25.601 1.00 57.19 176 THR A C 1
ATOM 1399 O O . THR A 1 176 ? -25.953 -7.284 25.571 1.00 57.19 176 THR A O 1
ATOM 1402 N N . PRO A 1 177 ? -23.761 -7.010 25.173 1.00 56.03 177 PRO A N 1
ATOM 1403 C CA . PRO A 1 177 ? -23.883 -5.579 24.928 1.00 56.03 177 PRO A CA 1
ATOM 1404 C C . PRO A 1 177 ? -24.758 -5.273 23.700 1.00 56.03 177 PRO A C 1
ATOM 1406 O O . PRO A 1 177 ? -24.785 -6.019 22.716 1.00 56.03 177 PRO A O 1
ATOM 1409 N N . THR A 1 178 ? -25.489 -4.157 23.757 1.00 53.84 178 THR A N 1
ATOM 1410 C CA . THR A 1 178 ? -26.505 -3.784 22.756 1.00 53.84 178 THR A CA 1
ATOM 1411 C C . THR A 1 178 ? -25.881 -2.944 21.640 1.00 53.84 178 THR A C 1
ATOM 1413 O O . THR A 1 178 ? -25.035 -2.089 21.899 1.00 53.84 178 THR A O 1
ATOM 1416 N N . ARG A 1 179 ? -26.282 -3.181 20.384 1.00 48.00 179 ARG A N 1
ATOM 1417 C CA . ARG A 1 179 ? -25.777 -2.458 19.202 1.00 48.00 179 ARG A CA 1
ATOM 1418 C C . ARG A 1 179 ? -26.290 -1.013 19.183 1.00 48.00 179 ARG A C 1
ATOM 1420 O O . ARG A 1 179 ? -27.501 -0.803 19.143 1.00 48.00 179 ARG A O 1
ATOM 1427 N N . HIS A 1 180 ? -25.385 -0.046 19.085 1.00 52.50 180 HIS A N 1
ATOM 1428 C CA . HIS A 1 180 ? -25.701 1.356 18.799 1.00 52.50 180 HIS A CA 1
ATOM 1429 C C . HIS A 1 180 ? -25.283 1.704 17.357 1.00 52.50 180 HIS A C 1
ATOM 1431 O O . HIS A 1 180 ? -24.260 1.211 16.874 1.00 52.50 180 HIS A O 1
ATOM 1437 N N . ILE A 1 181 ? -26.133 2.460 16.647 1.00 43.44 181 ILE A N 1
ATOM 1438 C CA . ILE A 1 181 ? -26.014 2.791 15.210 1.00 43.44 181 ILE A CA 1
ATOM 1439 C C . ILE A 1 181 ? -25.400 4.178 15.046 1.00 43.44 181 ILE A C 1
ATOM 1441 O O . ILE A 1 181 ? -25.871 5.089 15.763 1.00 43.44 181 ILE A O 1
#

Mean predicted aligned error: 7.07 Å

pLDDT: mean 87.43, std 14.5, range [34.59, 98.44]

Sequence (181 aa):
MELIGPDTIKNNLFIGNFGVAIRTNGTSDYRDVFNNHISGGGYYGFYGNAPLRFNNFWNNGRHYKTDNGSVVDSISNKIRFPMFVNEEKDYHLQAYSPLIDAGDTLVKDKDGTRSDIGLYGGPYGTTYPYLDLAPLEPRGITATVTGDTTQLNWKRNHESDFKHYLVYGDTTQDSTPTRHI

Radius of gyration: 20.67 Å; Cα contacts (8 Å, |Δi|>4): 400; chains: 1; bounding box: 50×36×63 Å

Foldseek 3Di:
DPPPAPAEAAQAEFAQAAAEREEDDDDDHAHAYWLAEFENANYEPEEEAHAYFQYEAEHHNYDYDYDPPHHYPPPLYHDADQCFPDPPPTRDGAPPGPQPLRIDQPFADCVGGRFGRHNQTGPPHDDDDRHDDDFDDWAPWDWDDDPPDIDIDTDDTGRPPDDDDWDFDDPDPDDDTDTDD

Solvent-accessible surface area (backbone atoms only — not comparable to full-atom values): 10428 Å² total; per-residue (Å²): 133,82,77,83,65,54,69,66,52,61,30,36,70,42,69,68,26,78,41,60,60,40,75,45,87,73,94,77,69,64,35,41,37,28,13,24,29,30,26,49,8,56,43,20,28,30,38,29,45,36,37,37,35,16,26,33,32,28,78,29,66,31,54,65,49,69,42,94,89,41,52,70,42,76,81,49,33,41,77,51,58,59,43,43,73,32,93,88,83,34,79,52,54,24,46,76,24,78,34,60,61,43,18,49,86,88,41,33,24,74,87,67,49,44,6,26,38,10,56,54,19,26,69,85,31,62,85,75,82,58,48,81,68,83,77,80,76,84,41,76,73,48,78,48,78,56,89,97,42,76,48,76,46,62,50,82,84,61,59,82,78,67,84,80,84,85,47,67,52,73,95,60,101,84,67,85,56,47,82,55,133

Secondary structure (DSSP, 8-state):
----PSP-EES-EE-S-SSEEEE---SSS---EES-EEES-SSEEEEES--EES-EEES-SSSEEEPTT--B-TTTSB-----EEETTTEEEEPTT-TTTT-S-SS-B-TTSSBPPSSTT-STTS--------PPPPPEEEEEEEETTEEEEEEEPP--TT-----EEE-SSTTSPPEEE-